Protein AF-A0A7G9R3I3-F1 (afdb_monomer)

Organism: NCBI:txid1690220

pLDDT: mean 72.12, std 19.27, range [31.98, 96.69]

Foldseek 3Di:
DDDDDDDDDDDDPPPPVPLPPDDQDQDFQLFPLCVVVVVLQVVLVVVQVVQQVVCVVVVVPHDDPVSRPPVVVSPDPRDGDGLPDFQDPQDQDADPVRDGDPDSPDPGLLVVLLVLLLCLVVLLCLLDVDCLPDLPPDDPPDDDPDPDDPDDPVDPPPPDPSVVLSVVLFVVLVVLLVVLCVVVVNDDDDPPNDHSNNSSVSCSVCSSSCSNDPCNSVVSNVSVVSSVVSCVSSCQVVQKDQDQAADLPPRHRAWIDGHPDQWIAGPVDGDIDGPVCVVVSSVVSVVVPPPPPDPPD

Nearest PDB structures (foldseek):
  8d7r-assembly1_D  TM=2.087E-01  e=5.843E+00  Homo sapiens
  3qwr-assembly1_B  TM=1.866E-01  e=8.487E+00  Homo sapiens
  6vm1-assembly1_a  TM=1.777E-01  e=8.047E+00  Spinacia oleracea

Solvent-accessible surface area (backbone atoms only — not comparable to full-atom values): 18255 Å² total; per-residue (Å²): 137,85,83,79,78,80,79,82,81,79,78,74,82,78,71,75,86,71,65,72,85,69,76,79,54,88,48,61,28,64,38,77,83,24,47,64,32,54,52,50,51,50,50,46,51,53,50,51,54,49,53,54,53,52,46,59,71,72,67,69,62,80,78,54,83,87,67,51,77,54,74,72,80,64,69,62,97,52,65,83,47,63,36,54,91,48,50,43,63,73,46,80,23,57,49,102,83,71,46,78,41,99,48,59,71,37,80,31,31,54,60,53,46,48,52,43,46,63,47,42,53,61,47,44,45,60,47,39,88,62,78,85,80,57,70,90,80,80,81,89,82,75,89,75,90,73,94,71,82,91,74,80,73,88,76,64,76,65,97,41,77,41,54,54,53,38,52,50,49,38,53,51,44,46,51,53,35,50,56,49,26,63,75,68,73,45,84,78,78,68,83,78,78,75,47,54,59,54,28,40,50,50,46,54,75,42,37,71,62,54,60,63,41,98,56,18,51,60,52,49,38,53,42,52,51,51,41,56,51,41,38,56,73,61,35,58,65,77,37,45,48,73,44,86,56,52,31,93,84,81,62,46,74,38,28,35,29,45,69,94,51,62,49,29,35,37,78,86,46,96,53,70,41,48,54,84,53,43,62,57,54,52,48,57,50,54,63,70,65,53,70,77,73,72,85,83,120

Radius of gyration: 26.79 Å; Cα contacts (8 Å, |Δi|>4): 271; chains: 1; bounding box: 91×62×78 Å

Mean predicted aligned error: 16.01 Å

Structure (mmCIF, N/CA/C/O backbone):
data_AF-A0A7G9R3I3-F1
#
_entry.id   AF-A0A7G9R3I3-F1
#
loop_
_atom_site.group_PDB
_atom_site.id
_atom_site.type_symbol
_atom_site.label_atom_id
_atom_site.label_alt_id
_atom_site.label_comp_id
_atom_site.label_asym_id
_atom_site.label_entity_id
_atom_site.label_seq_id
_atom_site.pdbx_PDB_ins_code
_atom_site.Cartn_x
_atom_site.Cartn_y
_atom_site.Cartn_z
_atom_site.occupancy
_atom_site.B_iso_or_equiv
_atom_site.auth_seq_id
_atom_site.auth_comp_id
_atom_site.auth_asym_id
_atom_site.auth_atom_id
_atom_site.pdbx_PDB_model_num
ATOM 1 N N . MET A 1 1 ? 21.598 10.032 -45.674 1.00 43.12 1 MET A N 1
ATOM 2 C CA . MET A 1 1 ? 21.340 8.747 -44.984 1.00 43.12 1 MET A CA 1
ATOM 3 C C . MET A 1 1 ? 20.269 8.967 -43.922 1.00 43.12 1 MET A C 1
ATOM 5 O O . MET A 1 1 ? 20.564 9.498 -42.862 1.00 43.12 1 MET A O 1
ATOM 9 N N . SER A 1 2 ? 19.011 8.664 -44.251 1.00 38.16 2 SER A N 1
ATOM 10 C CA . SER A 1 2 ? 17.849 8.939 -43.395 1.00 38.16 2 SER A CA 1
ATOM 11 C C . SER A 1 2 ? 17.597 7.744 -42.470 1.00 38.16 2 SER A C 1
ATOM 13 O O . SER A 1 2 ? 17.260 6.659 -42.946 1.00 38.16 2 SER A O 1
ATOM 15 N N . ARG A 1 3 ? 17.827 7.903 -41.159 1.00 42.09 3 ARG A N 1
ATOM 16 C CA . ARG A 1 3 ? 17.579 6.849 -40.161 1.00 42.09 3 ARG A CA 1
ATOM 17 C C . ARG A 1 3 ? 16.068 6.723 -39.943 1.00 42.09 3 ARG A C 1
ATOM 19 O O . ARG A 1 3 ? 15.457 7.577 -39.305 1.00 42.09 3 ARG A O 1
ATOM 26 N N . ARG A 1 4 ? 15.463 5.661 -40.488 1.00 38.22 4 ARG A N 1
ATOM 27 C CA . ARG A 1 4 ? 14.070 5.280 -40.207 1.00 38.22 4 ARG A CA 1
ATOM 28 C C . ARG A 1 4 ? 13.928 4.966 -38.713 1.00 38.22 4 ARG A C 1
ATOM 30 O O . ARG A 1 4 ? 14.589 4.062 -38.213 1.00 38.22 4 ARG A O 1
ATOM 37 N N . ARG A 1 5 ? 13.067 5.708 -38.010 1.00 33.78 5 ARG A N 1
ATOM 38 C CA . ARG A 1 5 ? 12.598 5.342 -36.663 1.00 33.78 5 ARG A CA 1
ATOM 39 C C . ARG A 1 5 ? 11.810 4.024 -36.751 1.00 33.78 5 ARG A C 1
ATOM 41 O O . ARG A 1 5 ? 10.952 3.928 -37.631 1.00 33.78 5 ARG A O 1
ATOM 48 N N . PRO A 1 6 ? 12.057 3.032 -35.877 1.00 36.22 6 PRO A N 1
ATOM 49 C CA . PRO A 1 6 ? 11.235 1.830 -35.827 1.00 36.22 6 PRO A CA 1
ATOM 50 C C . PRO A 1 6 ? 9.818 2.182 -35.357 1.00 36.22 6 PRO A C 1
ATOM 52 O O . PRO A 1 6 ? 9.629 3.003 -34.456 1.00 36.22 6 PRO A O 1
ATOM 55 N N . ALA A 1 7 ? 8.823 1.586 -36.013 1.00 35.75 7 ALA A N 1
ATOM 56 C CA . ALA A 1 7 ? 7.419 1.750 -35.671 1.00 35.75 7 ALA A CA 1
ATOM 57 C C . ALA A 1 7 ? 7.153 1.204 -34.260 1.00 35.75 7 ALA A C 1
ATOM 59 O O . ALA A 1 7 ? 7.608 0.120 -33.900 1.00 35.75 7 ALA A O 1
ATOM 60 N N . ARG A 1 8 ? 6.421 1.979 -33.457 1.00 34.06 8 ARG A N 1
ATOM 61 C CA . ARG A 1 8 ? 6.017 1.627 -32.094 1.00 34.06 8 ARG A CA 1
ATOM 62 C C . ARG A 1 8 ? 5.055 0.436 -32.178 1.00 34.06 8 ARG A C 1
ATOM 64 O O . ARG A 1 8 ? 3.938 0.597 -32.668 1.00 34.06 8 ARG A O 1
ATOM 71 N N . ALA A 1 9 ? 5.504 -0.747 -31.758 1.00 34.31 9 ALA A N 1
ATOM 72 C CA . ALA A 1 9 ? 4.670 -1.943 -31.716 1.00 34.31 9 ALA A CA 1
ATOM 73 C C . ALA A 1 9 ? 3.437 -1.660 -30.849 1.00 34.31 9 ALA A C 1
ATOM 75 O O . ALA A 1 9 ? 3.548 -1.267 -29.687 1.00 34.31 9 ALA A O 1
ATOM 76 N N . THR A 1 10 ? 2.259 -1.781 -31.454 1.00 31.98 10 THR A N 1
ATOM 77 C CA . THR A 1 10 ? 0.985 -1.632 -30.754 1.00 31.98 10 THR A CA 1
ATOM 78 C C . THR A 1 10 ? 0.725 -2.964 -30.065 1.00 31.98 10 THR A C 1
ATOM 80 O O . THR A 1 10 ? 0.397 -3.945 -30.725 1.00 31.98 10 THR A O 1
ATOM 83 N N . THR A 1 11 ? 0.982 -3.029 -28.760 1.00 35.81 11 THR A N 1
ATOM 84 C CA . THR A 1 11 ? 0.755 -4.227 -27.948 1.00 35.81 11 THR A CA 1
ATOM 85 C C . THR A 1 11 ? -0.739 -4.542 -27.960 1.00 35.81 11 THR A C 1
ATOM 87 O O . THR A 1 11 ? -1.546 -3.720 -27.520 1.00 35.81 11 THR A O 1
ATOM 90 N N . ALA A 1 12 ? -1.116 -5.698 -28.507 1.00 34.28 12 ALA A N 1
ATOM 91 C CA . ALA A 1 12 ? -2.492 -6.173 -28.458 1.00 34.28 12 ALA A CA 1
ATOM 92 C C . ALA A 1 12 ? -2.918 -6.378 -26.988 1.00 34.28 12 ALA A C 1
ATOM 94 O O . ALA A 1 12 ? -2.083 -6.773 -26.167 1.00 34.28 12 ALA A O 1
ATOM 95 N N . PRO A 1 13 ? -4.182 -6.096 -26.626 1.00 35.59 13 PRO A N 1
ATOM 96 C CA . PRO A 1 13 ? -4.683 -6.392 -25.292 1.00 35.59 13 PRO A CA 1
ATOM 97 C C . PRO A 1 13 ? -4.579 -7.900 -25.041 1.00 35.59 13 PRO A C 1
ATOM 99 O O . PRO A 1 13 ? -5.052 -8.703 -25.842 1.00 35.59 13 PRO A O 1
ATOM 102 N N . ILE A 1 14 ? -3.927 -8.269 -23.940 1.00 40.09 14 ILE A N 1
ATOM 103 C CA . ILE A 1 14 ? -3.823 -9.656 -23.483 1.00 40.09 14 ILE A CA 1
ATOM 104 C C . ILE A 1 14 ? -5.243 -10.152 -23.189 1.00 40.09 14 ILE A C 1
ATOM 106 O O . ILE A 1 14 ? -5.939 -9.569 -22.355 1.00 40.09 14 ILE A O 1
ATOM 110 N N . ASP A 1 15 ? -5.669 -11.212 -23.877 1.00 39.91 15 ASP A N 1
ATOM 111 C CA . ASP A 1 15 ? -6.939 -11.886 -23.617 1.00 39.91 15 ASP A CA 1
ATOM 112 C C . ASP A 1 15 ? -6.850 -12.639 -22.281 1.00 39.91 15 ASP A C 1
ATOM 114 O O . ASP A 1 15 ? -6.235 -13.699 -22.163 1.00 39.91 15 ASP A O 1
ATOM 118 N N . VAL A 1 16 ? -7.446 -12.046 -21.246 1.00 41.81 16 VAL A N 1
ATOM 119 C CA . VAL A 1 16 ? -7.452 -12.559 -19.865 1.00 41.81 16 VAL A CA 1
ATOM 120 C C . VAL A 1 16 ? -8.233 -13.880 -19.753 1.00 41.81 16 VAL A C 1
ATOM 122 O O . VAL A 1 16 ? -8.098 -14.597 -18.763 1.00 41.81 16 VAL A O 1
ATOM 125 N N . SER A 1 17 ? -9.004 -14.249 -20.780 1.00 37.00 17 SER A N 1
ATOM 126 C CA . SER A 1 17 ? -9.856 -15.443 -20.799 1.00 37.00 17 SER A CA 1
ATOM 127 C C . SER A 1 17 ? -9.078 -16.764 -20.898 1.00 37.00 17 SER A C 1
ATOM 129 O O . SER A 1 17 ? -9.665 -17.824 -20.700 1.00 37.00 17 SER A O 1
ATOM 131 N N . GLN A 1 18 ? -7.770 -16.726 -21.190 1.00 37.44 18 GLN A N 1
ATOM 132 C CA . GLN A 1 18 ? -6.929 -17.924 -21.350 1.00 37.44 18 GLN A CA 1
ATOM 133 C C . GLN A 1 18 ? -6.081 -18.287 -20.120 1.00 37.44 18 GLN A C 1
ATOM 135 O O . GLN A 1 18 ? -5.316 -19.252 -20.160 1.00 37.44 18 GLN A O 1
ATOM 140 N N . VAL A 1 19 ? -6.216 -17.568 -19.001 1.00 43.41 19 VAL A N 1
ATOM 141 C CA . VAL A 1 19 ? -5.602 -18.003 -17.740 1.00 43.41 19 VAL A CA 1
ATOM 142 C C . VAL A 1 19 ? -6.422 -19.176 -17.207 1.00 43.41 19 VAL A C 1
ATOM 144 O O . VAL A 1 19 ? -7.521 -18.987 -16.689 1.00 43.41 19 VAL A O 1
ATOM 147 N N . ALA A 1 20 ? -5.903 -20.396 -17.372 1.00 35.44 20 ALA A N 1
ATOM 148 C CA . ALA A 1 20 ? -6.510 -2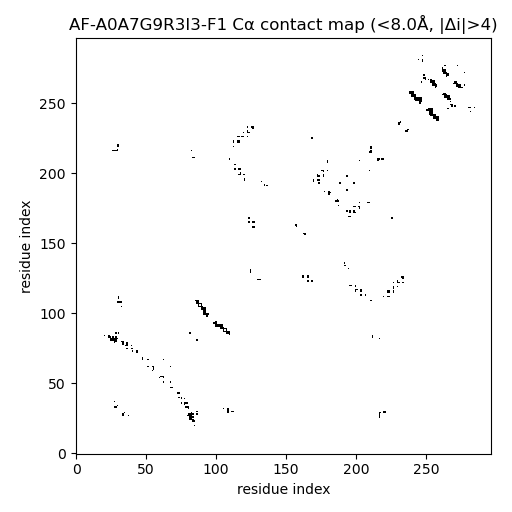1.608 -16.829 1.00 35.44 20 ALA A CA 1
ATOM 149 C C . ALA A 1 20 ? -6.896 -21.396 -15.350 1.00 35.44 20 ALA A C 1
ATOM 151 O O . ALA A 1 20 ? -6.108 -20.791 -14.612 1.00 35.44 20 ALA A O 1
ATOM 152 N N . PRO A 1 21 ? -8.070 -21.874 -14.893 1.00 38.38 21 PRO A N 1
ATOM 153 C CA . PRO A 1 21 ? -8.456 -21.771 -13.495 1.00 38.38 21 PRO A CA 1
ATOM 154 C C . PRO A 1 21 ? -7.467 -22.592 -12.667 1.00 38.38 21 PRO A C 1
ATOM 156 O O . PRO A 1 21 ? -7.575 -23.811 -12.556 1.00 38.38 21 PRO A O 1
ATOM 159 N N . ALA A 1 22 ? -6.456 -21.917 -12.120 1.00 39.88 22 ALA A N 1
ATOM 160 C CA . ALA A 1 22 ? -5.599 -22.489 -11.103 1.00 39.88 22 ALA A CA 1
ATOM 161 C C . ALA A 1 22 ? -6.518 -22.950 -9.969 1.00 39.88 22 ALA A C 1
ATOM 163 O O . ALA A 1 22 ? -7.342 -22.165 -9.494 1.00 39.88 22 ALA A O 1
ATOM 164 N N . THR A 1 23 ? -6.405 -24.224 -9.593 1.00 43.81 23 THR A N 1
ATOM 165 C CA . THR A 1 23 ? -7.100 -24.840 -8.457 1.00 43.81 23 THR A CA 1
ATOM 166 C C . THR A 1 23 ? -7.178 -23.838 -7.311 1.00 43.81 23 THR A C 1
ATOM 168 O O . THR A 1 23 ? -6.136 -23.329 -6.891 1.00 43.81 23 THR A O 1
ATOM 171 N N . ALA A 1 24 ? -8.400 -23.492 -6.897 1.00 47.50 24 ALA A N 1
ATOM 172 C CA . ALA A 1 24 ? -8.680 -22.472 -5.896 1.00 47.50 24 ALA A CA 1
ATOM 173 C C . ALA A 1 24 ? -7.783 -22.688 -4.670 1.00 47.50 24 ALA A C 1
ATOM 175 O O . ALA A 1 24 ? -7.960 -23.642 -3.924 1.00 47.50 24 ALA A O 1
ATOM 176 N N . GLY A 1 25 ? -6.756 -21.852 -4.525 1.00 53.50 25 GLY A N 1
ATOM 177 C CA . GLY A 1 25 ? -5.913 -21.862 -3.339 1.00 53.50 25 GLY A CA 1
ATOM 178 C C . GLY A 1 25 ? -6.649 -21.136 -2.223 1.00 53.50 25 GLY A C 1
ATOM 179 O O . GLY A 1 25 ? -7.042 -19.985 -2.420 1.00 53.50 25 GLY A O 1
ATOM 180 N N . ASP A 1 26 ? -6.787 -21.789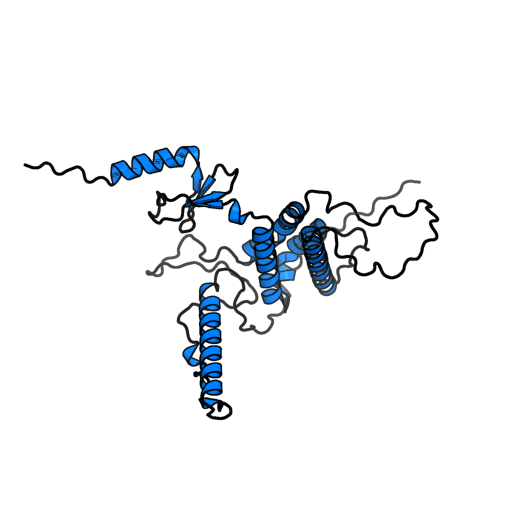 -1.071 1.00 66.19 26 ASP A N 1
ATOM 181 C CA . ASP A 1 26 ? -7.436 -21.307 0.161 1.00 66.19 26 ASP A CA 1
ATOM 182 C C . ASP A 1 26 ? -6.726 -20.110 0.828 1.00 66.19 26 ASP A C 1
ATOM 184 O O . ASP A 1 26 ? -6.935 -19.818 2.004 1.00 66.19 26 ASP A O 1
ATOM 188 N N . GLU A 1 27 ? -5.862 -19.384 0.117 1.00 71.25 27 GLU A N 1
ATOM 189 C CA . GLU A 1 27 ? -5.199 -18.224 0.704 1.00 71.25 27 GLU A CA 1
ATOM 190 C C . GLU A 1 27 ? -6.166 -17.036 0.801 1.00 71.25 27 GLU A C 1
ATOM 192 O O . GLU A 1 27 ? -6.801 -16.675 -0.197 1.00 71.25 27 GLU A O 1
ATOM 197 N N . PRO A 1 28 ? -6.259 -16.358 1.961 1.00 73.75 28 PRO A N 1
ATOM 198 C CA . PRO A 1 28 ? -7.089 -15.172 2.100 1.00 73.75 28 PRO A CA 1
ATOM 199 C C . PRO A 1 28 ? -6.552 -14.036 1.223 1.00 73.75 28 PRO A C 1
ATOM 201 O O . PRO A 1 28 ? -5.358 -13.724 1.232 1.00 73.75 28 PRO A O 1
ATOM 204 N N . CYS A 1 29 ? -7.452 -13.331 0.528 1.00 73.19 29 CYS A N 1
ATOM 205 C CA . CYS A 1 29 ? -7.152 -12.053 -0.125 1.00 73.19 29 CYS A CA 1
ATOM 206 C C . CYS A 1 29 ? -6.340 -11.123 0.809 1.00 73.19 29 CYS A C 1
ATOM 208 O O . CYS A 1 29 ? -6.747 -10.917 1.955 1.00 73.19 29 CYS A O 1
ATOM 210 N N . PRO A 1 30 ? -5.223 -10.519 0.356 1.00 70.75 30 PRO A N 1
ATOM 211 C CA . PRO A 1 30 ? -4.352 -9.690 1.198 1.00 70.75 30 PRO A CA 1
ATOM 212 C C . PRO A 1 30 ? -4.906 -8.282 1.468 1.00 70.75 30 PRO A C 1
ATOM 214 O O . PRO A 1 30 ? -4.380 -7.540 2.300 1.00 70.75 30 PRO A O 1
ATOM 217 N N . GLY A 1 31 ? -5.988 -7.899 0.791 1.00 70.00 31 GLY A N 1
ATOM 218 C CA . GLY A 1 31 ? -6.606 -6.589 0.937 1.00 70.00 31 GLY A CA 1
ATOM 219 C C . GLY A 1 31 ? -7.315 -6.357 2.276 1.00 70.00 31 GLY A C 1
ATOM 220 O O . GLY A 1 31 ? -7.297 -7.218 3.164 1.00 70.00 31 GLY A O 1
ATOM 221 N N . PRO A 1 32 ? -7.943 -5.179 2.445 1.00 66.12 32 PRO A N 1
ATOM 222 C CA . PRO A 1 32 ? -8.668 -4.828 3.665 1.00 66.12 32 PRO A CA 1
ATOM 223 C C . PRO A 1 32 ? -9.882 -5.726 3.937 1.00 66.12 32 PRO A C 1
ATOM 225 O O . PRO A 1 32 ? -10.295 -5.818 5.089 1.00 66.12 32 PRO A O 1
ATOM 228 N N . CYS A 1 33 ? -10.422 -6.413 2.924 1.00 68.31 33 CYS A N 1
ATOM 229 C CA . CYS A 1 33 ? -11.574 -7.304 3.081 1.00 68.31 33 CYS A CA 1
ATOM 230 C C . CYS A 1 33 ? -11.326 -8.450 4.075 1.00 68.31 33 CYS A C 1
ATOM 232 O O . CYS A 1 33 ? -12.213 -8.757 4.855 1.00 68.31 33 CYS A O 1
ATOM 234 N N . ASN A 1 34 ? -10.112 -9.003 4.136 1.00 72.75 34 ASN A N 1
ATOM 235 C CA . ASN A 1 34 ? -9.739 -10.021 5.126 1.00 72.75 34 ASN A CA 1
ATOM 236 C C . ASN A 1 34 ? -8.944 -9.452 6.304 1.00 72.75 34 ASN A C 1
ATOM 238 O O . ASN A 1 34 ? -8.255 -10.193 6.996 1.00 72.75 34 ASN A O 1
ATOM 242 N N . HIS A 1 35 ? -8.960 -8.139 6.546 1.00 74.00 35 HIS A N 1
ATOM 243 C CA . HIS A 1 35 ? -8.207 -7.586 7.674 1.00 74.00 35 HIS A CA 1
ATOM 244 C C . HIS A 1 35 ? -8.702 -8.143 9.019 1.00 74.00 35 HIS A C 1
ATOM 246 O O . HIS A 1 35 ? -7.893 -8.460 9.886 1.00 74.00 35 HIS A O 1
ATOM 252 N N . THR A 1 36 ? -10.018 -8.272 9.194 1.00 69.88 36 THR A N 1
ATOM 253 C CA . THR A 1 36 ? -10.627 -8.881 10.387 1.00 69.88 36 THR A CA 1
ATOM 254 C C . THR A 1 36 ? -10.302 -10.365 10.487 1.00 69.88 36 THR A C 1
ATOM 256 O O . THR A 1 36 ? -9.846 -10.786 11.544 1.00 69.88 36 THR A O 1
ATOM 259 N N . PHE A 1 37 ? -10.435 -11.100 9.379 1.00 75.88 37 PHE A N 1
ATOM 260 C CA . PHE A 1 37 ? -10.058 -12.511 9.269 1.00 75.88 37 PHE A CA 1
ATOM 261 C C . PHE A 1 37 ? -8.602 -12.747 9.675 1.00 75.88 37 PHE A C 1
ATOM 263 O O . PHE A 1 37 ? -8.333 -13.440 10.645 1.00 75.88 37 PHE A O 1
ATOM 270 N N . ARG A 1 38 ? -7.651 -12.048 9.047 1.00 78.69 38 ARG A N 1
ATOM 271 C CA . ARG A 1 38 ? -6.222 -12.185 9.371 1.00 78.69 38 ARG A CA 1
ATOM 272 C C . ARG A 1 38 ? -5.894 -11.799 10.811 1.00 78.69 38 ARG A C 1
ATOM 274 O O . ARG A 1 38 ? -4.996 -12.377 11.408 1.00 78.69 38 ARG A O 1
ATOM 281 N N . ARG A 1 39 ? -6.581 -10.802 11.384 1.00 75.94 39 ARG A N 1
ATOM 282 C CA . ARG A 1 39 ? -6.397 -10.454 12.803 1.00 75.94 39 ARG A CA 1
ATOM 283 C C . ARG A 1 39 ? -6.874 -11.568 13.724 1.00 75.94 39 ARG A C 1
ATOM 285 O O . ARG A 1 39 ? -6.248 -11.776 14.756 1.00 75.94 39 ARG A O 1
ATOM 292 N N . ALA A 1 40 ? -7.971 -12.224 13.371 1.00 71.81 40 ALA A N 1
ATOM 293 C CA . ALA A 1 40 ? -8.517 -13.321 14.145 1.00 71.81 40 ALA A CA 1
ATOM 294 C C . ALA A 1 40 ? -7.641 -14.582 14.009 1.00 71.81 40 ALA A C 1
ATOM 296 O O . ALA A 1 40 ? -7.289 -15.158 15.034 1.00 71.81 40 ALA A O 1
ATOM 297 N N . GLU A 1 41 ? -7.165 -14.921 12.804 1.00 77.94 41 GLU A N 1
ATOM 298 C CA . GLU A 1 41 ? -6.164 -15.983 12.605 1.00 77.94 41 GLU A CA 1
ATOM 299 C C . GLU A 1 41 ? -4.872 -15.713 13.383 1.00 77.94 41 GLU A C 1
ATOM 301 O O . GLU A 1 41 ? -4.398 -16.581 14.108 1.00 77.94 41 GLU A O 1
ATOM 306 N N . ASN A 1 42 ? -4.307 -14.502 13.290 1.00 76.94 42 ASN A N 1
ATOM 307 C CA . ASN A 1 42 ? -3.090 -14.158 14.029 1.00 76.94 42 ASN A CA 1
ATOM 308 C C . ASN A 1 42 ? -3.293 -14.281 15.544 1.00 76.94 42 ASN A C 1
ATOM 310 O O . ASN A 1 42 ? -2.425 -14.809 16.230 1.00 76.94 42 ASN A O 1
ATOM 314 N N . ALA A 1 43 ? -4.438 -13.830 16.064 1.00 73.00 43 ALA A N 1
ATOM 315 C CA . ALA A 1 43 ? -4.757 -13.968 17.482 1.00 73.00 43 ALA A CA 1
ATOM 316 C C . ALA A 1 43 ? -4.869 -15.444 17.901 1.00 73.00 43 ALA A C 1
ATOM 318 O O . ALA A 1 43 ? -4.385 -15.812 18.970 1.00 73.00 43 ALA A O 1
ATOM 319 N N . ALA A 1 44 ? -5.452 -16.294 17.052 1.00 72.69 44 ALA A N 1
ATOM 320 C CA . ALA A 1 44 ? -5.531 -17.731 17.293 1.00 72.69 44 ALA A CA 1
ATOM 321 C C . ALA A 1 44 ? -4.149 -18.406 17.249 1.00 72.69 44 ALA A C 1
ATOM 323 O O . ALA A 1 44 ? -3.834 -19.226 18.113 1.00 72.69 44 ALA A O 1
ATOM 324 N N . LEU A 1 45 ? -3.286 -18.023 16.301 1.00 75.38 45 LEU A N 1
ATOM 325 C CA . LEU A 1 45 ? -1.900 -18.495 16.227 1.00 75.38 45 LEU A CA 1
ATOM 326 C C . LEU A 1 45 ? -1.090 -18.065 17.459 1.00 75.38 45 LEU A C 1
ATOM 328 O O . LEU A 1 45 ? -0.350 -18.872 18.019 1.00 75.38 45 LEU A O 1
ATOM 332 N N . GLU A 1 46 ? -1.253 -16.821 17.917 1.00 76.88 46 GLU A N 1
ATOM 333 C CA . GLU A 1 46 ? -0.619 -16.308 19.137 1.00 76.88 46 GLU A CA 1
ATOM 334 C C . GLU A 1 46 ? -1.107 -17.036 20.400 1.00 76.88 46 GLU A C 1
ATOM 336 O O . GLU A 1 46 ? -0.309 -17.310 21.296 1.00 76.88 46 GLU A O 1
ATOM 341 N N . GLU A 1 47 ? -2.399 -17.358 20.499 1.00 74.50 47 GLU A N 1
ATOM 342 C CA . GLU A 1 47 ? -2.948 -18.152 21.607 1.00 74.50 47 GLU A CA 1
ATOM 343 C C . GLU A 1 47 ? -2.416 -19.590 21.582 1.00 74.50 47 GLU A C 1
ATOM 345 O O . GLU A 1 47 ? -1.950 -20.095 22.601 1.00 74.50 47 GLU A O 1
ATOM 350 N N . THR A 1 48 ? -2.377 -20.214 20.404 1.00 74.81 48 THR A N 1
ATOM 351 C CA . THR A 1 48 ? -1.817 -21.562 20.218 1.00 74.81 48 THR A CA 1
ATOM 352 C C . THR A 1 48 ? -0.341 -21.602 20.625 1.00 74.81 48 THR A C 1
ATOM 354 O O . THR A 1 48 ? 0.084 -22.481 21.376 1.00 74.81 48 THR A O 1
ATOM 357 N N . ALA A 1 49 ? 0.444 -20.603 20.209 1.00 77.12 49 ALA A N 1
ATOM 358 C CA . ALA A 1 49 ? 1.845 -20.473 20.601 1.00 77.12 49 ALA A CA 1
ATOM 359 C C . ALA A 1 49 ? 2.016 -20.276 22.120 1.00 77.12 49 ALA A C 1
ATOM 361 O O . ALA A 1 49 ? 2.943 -20.836 22.718 1.00 77.12 49 ALA A O 1
ATOM 362 N N . ARG A 1 50 ? 1.117 -19.516 22.766 1.00 77.19 50 ARG A N 1
ATOM 363 C CA . ARG A 1 50 ? 1.094 -19.350 24.229 1.00 77.19 50 ARG A CA 1
ATOM 364 C C . ARG A 1 50 ? 0.766 -20.658 24.948 1.00 77.19 50 ARG A C 1
ATOM 366 O O . ARG A 1 50 ? 1.481 -20.998 25.888 1.00 77.19 50 ARG A O 1
ATOM 373 N N . ALA A 1 51 ? -0.230 -21.412 24.486 1.00 76.00 51 ALA A N 1
ATOM 374 C CA . ALA A 1 51 ? -0.590 -22.715 25.047 1.00 76.00 51 ALA A CA 1
ATOM 375 C C . ALA A 1 51 ? 0.572 -23.720 24.951 1.00 76.00 51 ALA A C 1
ATOM 377 O O . ALA A 1 51 ? 0.926 -24.357 25.942 1.00 76.00 51 ALA A O 1
ATOM 378 N N . HIS A 1 52 ? 1.243 -23.786 23.795 1.00 74.69 52 HIS A N 1
ATOM 379 C CA . HIS A 1 52 ? 2.430 -24.628 23.608 1.00 74.69 52 HIS A CA 1
ATOM 380 C C . HIS A 1 52 ? 3.571 -24.237 24.559 1.00 74.69 52 HIS A C 1
ATOM 382 O O . HIS A 1 52 ? 4.222 -25.101 25.147 1.00 74.69 52 HIS A O 1
ATOM 388 N N . SER A 1 53 ? 3.801 -22.933 24.737 1.00 79.25 53 SER A N 1
ATOM 389 C CA . SER A 1 53 ? 4.837 -22.426 25.645 1.00 79.25 53 SER A CA 1
ATOM 390 C C . SER A 1 53 ? 4.521 -22.737 27.113 1.00 79.25 53 SER A C 1
ATOM 392 O O . SER A 1 53 ? 5.424 -23.077 27.874 1.00 79.25 53 SER A O 1
ATOM 394 N N . ALA A 1 54 ? 3.247 -22.657 27.510 1.00 79.06 54 ALA A N 1
ATOM 395 C CA . ALA A 1 54 ? 2.803 -23.004 28.857 1.00 79.06 54 ALA A CA 1
ATOM 396 C C . ALA A 1 54 ? 2.982 -24.503 29.143 1.00 79.06 54 ALA A C 1
ATOM 398 O O . ALA A 1 54 ? 3.555 -24.859 30.170 1.00 79.06 54 ALA A O 1
ATOM 399 N N . HIS A 1 55 ? 2.588 -25.376 28.211 1.00 76.56 55 HIS A N 1
ATOM 400 C CA . HIS A 1 55 ? 2.815 -26.819 28.340 1.00 76.56 55 HIS A CA 1
ATOM 401 C C . HIS A 1 55 ? 4.300 -27.166 28.472 1.00 76.56 55 HIS A C 1
ATOM 403 O O . HIS A 1 55 ? 4.678 -27.938 29.353 1.00 76.56 55 HIS A O 1
ATOM 409 N N . ALA A 1 56 ? 5.157 -26.544 27.658 1.00 80.19 56 ALA A N 1
ATOM 410 C CA . ALA A 1 56 ? 6.600 -26.745 27.748 1.00 80.19 56 ALA A CA 1
ATOM 411 C C . ALA A 1 56 ? 7.173 -26.337 29.122 1.00 80.19 56 ALA A C 1
ATOM 413 O O . ALA A 1 56 ? 8.104 -26.975 29.611 1.00 80.19 56 ALA A O 1
ATOM 414 N N . ALA A 1 57 ? 6.613 -25.306 29.765 1.00 83.12 57 ALA A N 1
ATOM 415 C CA . ALA A 1 57 ? 7.060 -24.833 31.076 1.00 83.12 57 ALA A CA 1
ATOM 416 C C . ALA A 1 57 ? 6.667 -25.763 32.240 1.00 83.12 57 ALA A C 1
ATOM 418 O O . ALA A 1 57 ? 7.356 -25.774 33.260 1.00 83.12 57 ALA A O 1
ATOM 419 N N . HIS A 1 58 ? 5.596 -26.551 32.101 1.00 82.38 58 HIS A N 1
ATOM 420 C CA . HIS A 1 58 ? 5.124 -27.466 33.148 1.00 82.38 58 HIS A CA 1
ATOM 421 C C . HIS A 1 58 ? 5.873 -28.808 33.197 1.00 82.38 58 HIS A C 1
ATOM 423 O O . HIS A 1 58 ? 5.712 -29.557 34.156 1.00 82.38 58 HIS A O 1
ATOM 429 N N . GLY A 1 59 ? 6.751 -29.093 32.228 1.00 77.88 59 GLY A N 1
ATOM 430 C CA . GLY A 1 59 ? 7.546 -30.327 32.209 1.00 77.88 59 GLY A CA 1
ATOM 431 C C . GLY A 1 59 ? 6.760 -31.576 31.796 1.00 77.88 59 GLY A C 1
ATOM 432 O O . GLY A 1 59 ? 7.296 -32.681 31.873 1.00 77.88 59 GLY A O 1
ATOM 433 N N . ASP A 1 60 ? 5.531 -31.402 31.306 1.00 69.25 60 ASP A N 1
ATOM 434 C CA . ASP A 1 60 ? 4.621 -32.465 30.865 1.00 69.25 60 ASP A CA 1
ATOM 435 C C . ASP A 1 60 ? 5.009 -33.025 29.481 1.00 69.25 60 ASP A C 1
ATOM 437 O O . ASP A 1 60 ? 4.181 -33.145 28.587 1.00 69.25 60 ASP A O 1
ATOM 441 N N . GLY A 1 61 ? 6.289 -33.352 29.267 1.00 70.75 61 GLY A N 1
ATOM 442 C CA . GLY A 1 61 ? 6.772 -33.960 28.022 1.00 70.75 61 GLY A CA 1
ATOM 443 C C . GLY A 1 61 ? 6.444 -33.171 26.734 1.00 70.75 61 GLY A C 1
ATOM 444 O O . GLY A 1 61 ? 5.999 -32.023 26.768 1.00 70.75 61 GLY A O 1
ATOM 445 N N . PRO A 1 62 ? 6.722 -33.739 25.549 1.00 64.88 62 PRO A N 1
ATOM 446 C CA . PRO A 1 62 ? 6.276 -33.155 24.289 1.00 64.88 62 PRO A CA 1
ATOM 447 C C . PRO A 1 62 ? 4.747 -33.254 24.179 1.00 64.88 62 PRO A C 1
ATOM 449 O O . PRO A 1 62 ? 4.186 -34.338 24.337 1.00 64.88 62 PRO A O 1
ATOM 452 N N . CYS A 1 63 ? 4.084 -32.133 23.871 1.00 63.28 63 CYS A N 1
ATOM 453 C CA . CYS A 1 63 ? 2.652 -32.106 23.560 1.00 63.28 63 CYS A CA 1
ATOM 454 C C . CYS A 1 63 ? 2.314 -33.173 22.511 1.00 63.28 63 CYS A C 1
ATOM 456 O O . CYS A 1 63 ? 2.879 -33.180 21.414 1.00 63.28 63 CYS A O 1
ATOM 458 N N . THR A 1 64 ? 1.377 -34.062 22.837 1.00 68.75 64 THR A N 1
ATOM 459 C CA . THR A 1 64 ? 0.765 -34.943 21.837 1.00 68.75 64 THR A CA 1
ATOM 460 C C . THR A 1 64 ? -0.089 -34.111 20.867 1.00 68.75 64 THR A C 1
ATOM 462 O O . THR A 1 64 ? -0.502 -33.008 21.233 1.00 68.75 64 THR A O 1
ATOM 465 N N . PRO A 1 65 ? -0.383 -34.598 19.647 1.00 61.59 65 PRO A N 1
ATOM 466 C CA . PRO A 1 65 ? -1.255 -33.900 18.694 1.00 61.59 65 PRO A CA 1
ATOM 467 C C . PRO A 1 65 ? -2.612 -33.485 19.287 1.00 61.59 65 PRO A C 1
ATOM 469 O O . PRO A 1 65 ? -3.158 -32.464 18.886 1.00 61.59 65 PRO A O 1
ATOM 472 N N . ASP A 1 66 ? -3.094 -34.220 20.292 1.00 62.62 66 ASP A N 1
ATOM 473 C CA . ASP A 1 66 ? -4.355 -33.971 20.999 1.00 62.62 66 ASP A CA 1
ATOM 474 C C . ASP A 1 66 ? -4.294 -32.788 21.993 1.00 62.62 66 ASP A C 1
ATOM 476 O O . ASP A 1 66 ? -5.319 -32.367 22.521 1.00 62.62 66 ASP A O 1
ATOM 480 N N . CYS A 1 67 ? -3.101 -32.245 22.273 1.00 60.06 67 CYS A N 1
ATOM 481 C CA . CYS A 1 67 ? -2.899 -31.069 23.134 1.00 60.06 67 CYS A CA 1
ATOM 482 C C . CYS A 1 67 ? -2.921 -29.752 22.351 1.00 60.06 67 CYS A C 1
ATOM 484 O O . CYS A 1 67 ? -2.947 -28.674 22.947 1.00 60.06 67 CYS A O 1
ATOM 486 N N . VAL A 1 68 ? -2.851 -29.825 21.019 1.00 55.75 68 VAL A N 1
ATOM 487 C CA . VAL A 1 68 ? -3.010 -28.646 20.174 1.00 55.75 68 VAL A CA 1
ATOM 488 C C . VAL A 1 68 ? -4.487 -28.264 20.262 1.00 55.75 68 VAL A C 1
ATOM 490 O O . VAL A 1 68 ? -5.324 -29.142 20.042 1.00 55.75 68 VAL A O 1
ATOM 493 N N . PRO A 1 69 ? -4.843 -27.011 20.610 1.00 54.12 69 PRO A N 1
ATOM 494 C CA . PRO A 1 69 ? -6.232 -26.581 20.546 1.00 54.12 69 PRO A CA 1
ATOM 495 C C . PRO A 1 69 ? -6.783 -26.974 19.178 1.00 54.12 69 PRO A C 1
ATOM 497 O O . PRO A 1 69 ? -6.167 -26.669 18.153 1.00 54.12 69 PRO A O 1
ATOM 500 N N . ASP A 1 70 ? -7.886 -27.728 19.199 1.00 51.59 70 ASP A N 1
ATOM 501 C CA . ASP A 1 70 ? -8.525 -28.271 18.007 1.00 51.59 70 ASP A CA 1
ATOM 502 C C . ASP A 1 70 ? -8.585 -27.172 16.945 1.00 51.59 70 ASP A C 1
ATOM 504 O O . ASP A 1 70 ? -8.924 -26.028 17.254 1.00 51.59 70 ASP A O 1
ATOM 508 N N . ARG A 1 71 ? -8.222 -27.472 15.697 1.00 47.22 71 ARG A N 1
ATOM 509 C CA . ARG A 1 71 ? -8.205 -26.464 14.623 1.00 47.22 71 ARG A CA 1
ATOM 510 C C . ARG A 1 71 ? -9.590 -25.806 14.472 1.00 47.22 71 ARG A C 1
ATOM 512 O O . ARG A 1 71 ? -9.670 -24.657 14.043 1.00 47.22 71 ARG A O 1
ATOM 519 N N . ALA A 1 72 ? -10.637 -26.495 14.940 1.00 44.53 72 ALA A N 1
ATOM 520 C CA . ALA A 1 72 ? -11.998 -26.006 15.154 1.00 44.53 72 ALA A CA 1
ATOM 521 C C . ALA A 1 72 ? -12.115 -24.763 16.073 1.00 44.53 72 ALA A C 1
ATOM 523 O O . ALA A 1 72 ? -12.991 -23.934 15.863 1.00 44.53 72 ALA A O 1
ATOM 524 N N . LEU A 1 73 ? -11.211 -24.538 17.037 1.00 45.16 73 LEU A N 1
ATOM 525 C CA . LEU A 1 73 ? -11.141 -23.299 17.838 1.00 45.16 73 LEU A CA 1
ATOM 526 C C . LEU A 1 73 ? -10.641 -22.084 17.035 1.00 45.16 73 LEU A C 1
ATOM 528 O O . LEU A 1 73 ? -10.711 -20.954 17.518 1.00 45.16 73 LEU A O 1
ATOM 532 N N . THR A 1 74 ? -10.159 -22.301 15.807 1.00 52.00 74 THR A N 1
ATOM 533 C CA . THR A 1 74 ? -9.792 -21.237 14.856 1.00 52.00 74 THR A CA 1
ATOM 534 C C . THR A 1 74 ? -10.954 -20.890 13.915 1.00 52.00 74 THR A C 1
ATOM 536 O O . THR A 1 74 ? -10.795 -20.073 13.011 1.00 52.00 74 THR A O 1
ATOM 539 N N . GLU A 1 75 ? -12.144 -21.470 14.116 1.00 53.50 75 GLU A N 1
ATOM 540 C CA . GLU A 1 75 ? -13.371 -21.032 13.447 1.00 53.50 75 GLU A CA 1
ATOM 541 C C . GLU A 1 75 ? -13.867 -19.744 14.106 1.00 53.50 75 GLU A C 1
ATOM 543 O O . GLU A 1 75 ? -14.779 -19.712 14.926 1.00 53.50 75 GLU A O 1
ATOM 548 N N . HIS A 1 76 ? -13.215 -18.635 13.778 1.00 61.56 76 HIS A N 1
ATOM 549 C CA . HIS A 1 76 ? -13.788 -17.330 14.052 1.00 61.56 76 HIS A CA 1
ATOM 550 C C . HIS A 1 76 ? -14.909 -17.054 13.034 1.00 61.56 76 HIS A C 1
ATOM 552 O O . HIS A 1 76 ? -14.716 -17.242 11.832 1.00 61.56 76 HIS A O 1
ATOM 558 N N . ASP A 1 77 ? -16.039 -16.495 13.473 1.00 64.25 77 ASP A N 1
ATOM 559 C CA . ASP A 1 77 ? -17.167 -16.084 12.606 1.00 64.25 77 ASP A CA 1
ATOM 560 C C . ASP A 1 77 ? -16.831 -14.908 11.660 1.00 64.25 77 ASP A C 1
ATOM 562 O O . ASP A 1 77 ? -17.706 -14.189 11.168 1.00 64.25 77 ASP A O 1
ATOM 566 N N . THR A 1 78 ? -15.545 -14.633 11.424 1.00 65.75 78 THR A N 1
ATOM 567 C CA . THR A 1 78 ? -15.144 -13.573 10.507 1.00 65.75 78 THR A CA 1
ATOM 568 C C . THR A 1 78 ? -15.220 -14.067 9.062 1.00 65.75 78 THR A C 1
ATOM 570 O O . THR A 1 78 ? -14.720 -15.149 8.750 1.00 65.75 78 THR A O 1
ATOM 573 N N . PRO A 1 79 ? -15.830 -13.283 8.159 1.00 65.75 79 PRO A N 1
ATOM 574 C CA . PRO A 1 79 ? -16.000 -13.692 6.774 1.00 65.75 79 PRO A CA 1
ATOM 575 C C . PRO A 1 79 ? -14.640 -13.891 6.097 1.00 65.75 79 PRO A C 1
ATOM 577 O O . PRO A 1 79 ? -13.786 -13.002 6.120 1.00 65.75 79 PRO A O 1
ATOM 580 N N . PHE A 1 80 ? -14.464 -15.060 5.481 1.00 69.94 80 PHE A N 1
ATOM 581 C CA . PHE A 1 80 ? -13.311 -15.392 4.653 1.00 69.94 80 PHE A CA 1
ATOM 582 C C . PHE A 1 80 ? -13.575 -15.010 3.197 1.00 69.94 80 PHE A C 1
ATOM 584 O O . PHE A 1 80 ? -14.559 -15.439 2.593 1.00 69.94 80 PHE A O 1
ATOM 591 N N . HIS A 1 81 ? -12.670 -14.230 2.608 1.00 67.50 81 HIS A N 1
ATOM 592 C CA . HIS A 1 81 ? -12.705 -13.907 1.186 1.00 67.50 81 HIS A CA 1
ATOM 593 C C . HIS A 1 81 ? -11.562 -14.619 0.442 1.00 67.50 81 HIS A C 1
ATOM 595 O O . HIS A 1 81 ? -10.392 -14.285 0.684 1.00 67.50 81 HIS A O 1
ATOM 601 N N . PRO A 1 82 ? -11.858 -15.546 -0.489 1.00 64.31 82 PRO A N 1
ATOM 602 C CA . PRO A 1 82 ? -10.828 -16.296 -1.197 1.00 64.31 82 PRO A CA 1
ATOM 603 C C . PRO A 1 82 ? -9.939 -15.371 -2.035 1.00 64.31 82 PRO A C 1
ATOM 605 O O . PRO A 1 82 ? -10.390 -14.413 -2.667 1.00 64.31 82 PRO A O 1
ATOM 608 N N . GLY A 1 83 ? -8.641 -15.652 -2.016 1.00 58.25 83 GLY A N 1
ATOM 609 C CA . GLY A 1 83 ? -7.594 -14.846 -2.627 1.00 58.25 83 GLY A CA 1
ATOM 610 C C . GLY A 1 83 ? -7.267 -15.211 -4.068 1.00 58.25 83 GLY A C 1
ATOM 611 O O . GLY A 1 83 ? -6.209 -14.814 -4.529 1.00 58.25 83 GLY A O 1
ATOM 612 N N . ARG A 1 84 ? -8.097 -15.948 -4.816 1.00 59.62 84 ARG A N 1
ATOM 613 C CA . ARG A 1 84 ? -7.899 -16.183 -6.262 1.00 59.62 84 ARG A CA 1
ATOM 614 C C . ARG A 1 84 ? -9.208 -16.470 -7.011 1.00 59.62 84 ARG A C 1
ATOM 616 O O . ARG A 1 84 ? -10.091 -17.075 -6.417 1.00 59.62 84 ARG A O 1
ATOM 623 N N . PRO A 1 85 ? -9.321 -16.119 -8.311 1.00 55.50 85 PRO A N 1
ATOM 624 C CA . PRO A 1 85 ? -8.438 -15.267 -9.100 1.00 55.50 85 PRO A CA 1
ATOM 625 C C . PRO A 1 85 ? -9.006 -13.844 -9.250 1.00 55.50 85 PRO A C 1
ATOM 627 O O . PRO A 1 85 ? -8.883 -13.269 -10.315 1.00 55.50 85 PRO A O 1
ATOM 630 N N . VAL A 1 86 ? -9.662 -13.241 -8.248 1.00 55.81 86 VAL A N 1
ATOM 631 C CA . VAL A 1 86 ? -10.101 -11.833 -8.367 1.00 55.81 86 VAL A CA 1
ATOM 632 C C . VAL A 1 86 ? -10.179 -11.169 -6.990 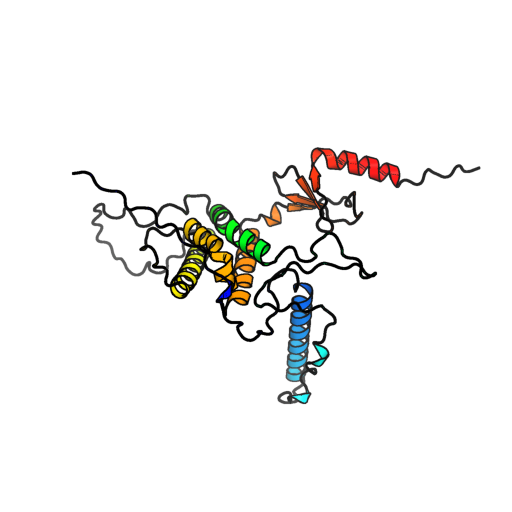1.00 55.81 86 VAL A C 1
ATOM 634 O O . VAL A 1 86 ? -11.107 -11.402 -6.223 1.00 55.81 86 VAL A O 1
ATOM 637 N N . TRP A 1 87 ? -9.207 -10.323 -6.644 1.00 62.31 87 TRP A N 1
ATOM 638 C CA . TRP A 1 87 ? -9.082 -9.741 -5.290 1.00 62.31 87 TRP A CA 1
ATOM 639 C C . TRP A 1 87 ? -9.931 -8.497 -5.064 1.00 62.31 87 TRP A C 1
ATOM 641 O O . TRP A 1 87 ? -9.569 -7.566 -4.350 1.00 62.31 87 TRP A O 1
ATOM 651 N N . CYS A 1 88 ? -11.032 -8.409 -5.772 1.00 58.97 88 CYS A N 1
ATOM 652 C CA . CYS A 1 88 ? -12.362 -8.592 -5.212 1.00 58.97 88 CYS A CA 1
ATOM 653 C C . CYS A 1 88 ? -13.266 -8.264 -6.391 1.00 58.97 88 CYS A C 1
ATOM 655 O O . CYS A 1 88 ? -13.249 -7.124 -6.853 1.00 58.97 88 CYS A O 1
ATOM 657 N N . VAL A 1 89 ? -13.986 -9.258 -6.921 1.00 49.03 89 VAL A N 1
ATOM 658 C CA . VAL A 1 89 ? -15.080 -8.968 -7.855 1.00 49.03 89 VAL A CA 1
ATOM 659 C C . VAL A 1 89 ? -16.022 -8.004 -7.141 1.00 49.03 89 VAL A C 1
ATOM 661 O O . VAL A 1 89 ? -16.251 -8.134 -5.936 1.00 49.03 89 VAL A O 1
ATOM 664 N N . ASP A 1 90 ? -16.541 -7.041 -7.881 1.00 49.66 90 ASP A N 1
ATOM 665 C CA . ASP A 1 90 ? -17.677 -6.224 -7.495 1.00 49.66 90 ASP A CA 1
ATOM 666 C C . ASP A 1 90 ? -18.868 -7.140 -7.160 1.00 49.66 90 ASP A C 1
ATOM 668 O O . ASP A 1 90 ? -19.677 -7.477 -8.020 1.00 49.66 90 ASP A O 1
ATOM 672 N N . VAL A 1 91 ? -18.946 -7.616 -5.914 1.00 47.72 91 VAL A N 1
ATOM 673 C CA . VAL A 1 91 ? -20.119 -8.353 -5.444 1.00 47.72 91 VAL A CA 1
ATOM 674 C C . VAL A 1 91 ? -21.169 -7.307 -5.086 1.00 47.72 91 VAL A C 1
ATOM 676 O O . VAL A 1 91 ? -20.859 -6.384 -4.316 1.00 47.72 91 VAL A O 1
ATOM 679 N N . PRO A 1 92 ? -22.392 -7.402 -5.634 1.00 53.22 92 PRO A N 1
ATOM 680 C CA . PRO A 1 92 ? -23.480 -6.565 -5.174 1.00 53.22 92 PRO A CA 1
ATOM 681 C C . PRO A 1 92 ? -23.619 -6.716 -3.662 1.00 53.22 92 PRO A C 1
ATOM 683 O O . PRO A 1 92 ? -23.734 -7.822 -3.134 1.00 53.22 92 PRO A O 1
ATOM 686 N N . ALA A 1 93 ? -23.534 -5.595 -2.957 1.00 51.31 93 ALA A N 1
ATOM 687 C CA . ALA A 1 93 ? -23.740 -5.582 -1.525 1.00 51.31 93 ALA A CA 1
ATOM 688 C C . ALA A 1 93 ? -25.239 -5.644 -1.261 1.00 51.31 93 ALA A C 1
ATOM 690 O O . ALA A 1 93 ? -26.004 -4.984 -1.957 1.00 51.31 93 ALA A O 1
ATOM 691 N N . PHE A 1 94 ? -25.651 -6.394 -0.249 1.00 56.66 94 PHE A N 1
ATOM 692 C CA . PHE A 1 94 ? -27.037 -6.425 0.195 1.00 56.66 94 PHE A CA 1
ATOM 693 C C . PHE A 1 94 ? -27.115 -5.869 1.617 1.00 56.66 94 PHE A C 1
ATOM 695 O O . PHE A 1 94 ? -26.183 -6.048 2.402 1.00 56.66 94 PHE A O 1
ATOM 702 N N . ASN A 1 95 ? -28.177 -5.137 1.947 1.00 61.44 95 ASN A N 1
ATOM 703 C CA . ASN A 1 95 ? -28.434 -4.749 3.337 1.00 61.44 95 ASN A CA 1
ATOM 704 C C . ASN A 1 95 ? -29.004 -5.933 4.144 1.00 61.44 95 ASN A C 1
ATOM 706 O O . ASN A 1 95 ? -29.303 -6.985 3.582 1.00 61.44 95 ASN A O 1
ATOM 710 N N . ASP A 1 96 ? -29.228 -5.742 5.448 1.00 57.88 96 ASP A N 1
ATOM 711 C CA . ASP A 1 96 ? -29.812 -6.761 6.345 1.00 57.88 96 ASP A CA 1
ATOM 712 C C . ASP A 1 96 ? -31.212 -7.247 5.906 1.00 57.88 96 ASP A C 1
ATOM 714 O O . ASP A 1 96 ? -31.747 -8.205 6.458 1.00 57.88 96 ASP A O 1
ATOM 718 N N . ARG A 1 97 ? -31.826 -6.581 4.918 1.00 64.94 97 ARG A N 1
ATOM 719 C CA . ARG A 1 97 ? -33.128 -6.919 4.326 1.00 64.94 97 ARG A CA 1
ATOM 720 C C . ARG A 1 97 ? -33.014 -7.621 2.969 1.00 64.94 97 ARG A C 1
ATOM 722 O O . ARG A 1 97 ? -34.037 -7.888 2.349 1.00 64.94 97 ARG A O 1
ATOM 729 N N . GLY A 1 98 ? -31.801 -7.904 2.493 1.00 65.62 98 GLY A N 1
ATOM 730 C CA . GLY A 1 98 ? -31.572 -8.513 1.183 1.00 65.62 98 GLY A CA 1
ATOM 731 C C . GLY A 1 98 ? -31.762 -7.555 0.001 1.00 65.62 98 GLY A C 1
ATOM 732 O O . GLY A 1 98 ? -31.888 -8.012 -1.131 1.00 65.62 98 GLY A O 1
ATOM 733 N N . GLU A 1 99 ? -31.787 -6.238 0.222 1.00 74.19 99 GLU A N 1
ATOM 734 C CA . GLU A 1 99 ? -31.898 -5.250 -0.858 1.00 74.19 99 GLU A CA 1
ATOM 735 C C . GLU A 1 99 ? -30.516 -4.895 -1.407 1.00 74.19 99 GLU A C 1
ATOM 737 O O . GLU A 1 99 ? -29.585 -4.636 -0.639 1.00 74.19 99 GLU A O 1
ATOM 742 N N . LEU A 1 100 ? -30.407 -4.836 -2.737 1.00 58.06 100 LEU A N 1
ATOM 743 C CA . LEU A 1 100 ? -29.201 -4.430 -3.454 1.00 58.06 100 LEU A CA 1
ATOM 744 C C . LEU A 1 100 ? -28.809 -2.999 -3.049 1.00 58.06 100 LEU A C 1
ATOM 746 O O . LEU A 1 100 ? -29.513 -2.032 -3.336 1.00 58.06 100 LEU A O 1
ATOM 750 N N . LEU A 1 101 ? -27.673 -2.848 -2.383 1.00 57.97 101 LEU A N 1
ATOM 751 C CA . LEU A 1 101 ? -27.078 -1.555 -2.096 1.00 57.97 101 LEU A CA 1
ATOM 752 C C . LEU A 1 101 ? -26.393 -1.043 -3.367 1.00 57.97 101 LEU A C 1
ATOM 754 O O . LEU A 1 101 ? -25.515 -1.700 -3.919 1.00 57.97 101 LEU A O 1
ATOM 758 N N . ASP A 1 102 ? -26.695 0.199 -3.747 1.00 47.09 102 ASP A N 1
ATOM 759 C CA . ASP A 1 102 ? -26.063 0.950 -4.853 1.00 47.09 102 ASP A CA 1
ATOM 760 C C . ASP A 1 102 ? -24.565 1.273 -4.600 1.00 47.09 102 ASP A C 1
ATOM 762 O O . ASP A 1 102 ? -23.936 2.130 -5.220 1.00 47.09 102 ASP A O 1
ATOM 766 N N . ARG A 1 103 ? -23.969 0.611 -3.604 1.00 45.78 103 ARG A N 1
ATOM 767 C CA . ARG A 1 103 ? -22.557 0.667 -3.252 1.00 45.78 103 ARG A CA 1
ATOM 768 C C . ARG A 1 103 ? -22.009 -0.743 -3.342 1.00 45.78 103 ARG A C 1
ATOM 770 O O . ARG A 1 103 ? -22.291 -1.570 -2.484 1.00 45.78 103 ARG A O 1
ATOM 777 N N . LEU A 1 104 ? -21.161 -0.970 -4.333 1.00 48.31 104 LEU A N 1
ATOM 778 C CA . LEU A 1 104 ? -20.255 -2.112 -4.377 1.00 48.31 104 LEU A CA 1
ATOM 779 C C . LEU A 1 104 ? -19.518 -2.212 -3.030 1.00 48.31 104 LEU A C 1
ATOM 781 O O . LEU A 1 104 ? -18.758 -1.307 -2.670 1.00 48.31 104 LEU A O 1
ATOM 785 N N . ALA A 1 105 ? -19.783 -3.271 -2.253 1.00 46.75 105 ALA A N 1
ATOM 786 C CA . ALA A 1 105 ? -19.194 -3.460 -0.916 1.00 46.75 105 ALA A CA 1
ATOM 787 C C . ALA A 1 105 ? -17.675 -3.639 -0.976 1.00 46.75 105 ALA A C 1
ATOM 789 O O . ALA A 1 105 ? -16.981 -3.446 0.022 1.00 46.75 105 ALA A O 1
ATOM 790 N N . HIS A 1 106 ? -17.146 -3.964 -2.153 1.00 50.91 106 HIS A N 1
ATOM 791 C CA . HIS A 1 106 ? -15.750 -4.293 -2.344 1.00 50.91 106 HIS A CA 1
ATOM 792 C C . HIS A 1 106 ? -15.122 -3.370 -3.382 1.00 50.91 106 HIS A C 1
ATOM 794 O O . HIS A 1 106 ? -14.806 -3.794 -4.485 1.00 50.91 106 HIS A O 1
ATOM 800 N N . ARG A 1 107 ? -14.881 -2.098 -3.033 1.00 49.28 107 ARG A N 1
ATOM 801 C CA . ARG A 1 107 ? -13.928 -1.295 -3.818 1.00 49.28 107 ARG A CA 1
ATOM 802 C C . ARG A 1 107 ? -12.585 -2.035 -3.833 1.00 49.28 107 ARG A C 1
ATOM 804 O O . ARG A 1 107 ? -11.932 -2.156 -2.796 1.00 49.28 107 ARG A O 1
ATOM 811 N N . GLY A 1 108 ? -12.254 -2.566 -5.010 1.00 62.69 108 GLY A N 1
ATOM 812 C CA . GLY A 1 108 ? -11.341 -3.681 -5.234 1.00 62.69 108 GLY A CA 1
ATOM 813 C C . GLY A 1 108 ? -9.978 -3.553 -4.567 1.00 62.69 108 GLY A C 1
ATOM 814 O O . GLY A 1 108 ? -9.279 -2.543 -4.704 1.00 62.69 108 GLY A O 1
ATOM 815 N N . CYS A 1 109 ? -9.551 -4.625 -3.895 1.00 75.38 109 CYS A N 1
ATOM 816 C CA . CYS A 1 109 ? -8.206 -4.688 -3.332 1.00 75.38 109 CYS A CA 1
ATOM 817 C C . CYS A 1 109 ? -7.156 -4.612 -4.440 1.00 75.38 109 CYS A C 1
ATOM 819 O O . CYS A 1 109 ? -6.097 -4.047 -4.203 1.00 75.38 109 CYS A O 1
ATOM 821 N N . THR A 1 110 ? -7.479 -5.052 -5.661 1.00 82.31 110 THR A N 1
ATOM 822 C CA . THR A 1 110 ? -6.689 -4.773 -6.867 1.00 82.31 110 THR A CA 1
ATOM 823 C C . THR A 1 110 ? -6.411 -3.278 -7.029 1.00 82.31 110 THR A C 1
ATOM 825 O O . THR A 1 110 ? -5.252 -2.874 -7.063 1.00 82.31 110 THR A O 1
ATOM 828 N N . SER A 1 111 ? -7.443 -2.430 -7.056 1.00 82.94 111 SER A N 1
ATOM 829 C CA . SER A 1 111 ? -7.267 -0.978 -7.191 1.00 82.94 111 SER A CA 1
ATOM 830 C C . SER A 1 111 ? -6.465 -0.391 -6.033 1.00 82.94 111 SER A C 1
ATOM 832 O O . SER A 1 111 ? -5.611 0.464 -6.257 1.00 82.94 111 SER A O 1
ATOM 834 N N . SER A 1 112 ? -6.688 -0.869 -4.805 1.00 85.19 112 SER A N 1
ATOM 835 C CA . SER A 1 112 ? -5.892 -0.452 -3.647 1.00 85.19 112 SER A CA 1
ATOM 836 C C . SER A 1 112 ? -4.420 -0.842 -3.794 1.00 85.19 112 SER A C 1
ATOM 838 O O . SER A 1 112 ? -3.558 -0.004 -3.561 1.00 85.19 112 SER A O 1
ATOM 840 N N . ILE A 1 113 ? -4.116 -2.083 -4.174 1.00 89.00 113 ILE A N 1
ATOM 841 C CA . ILE A 1 113 ? -2.742 -2.583 -4.327 1.00 89.00 113 ILE A CA 1
ATOM 842 C C . ILE A 1 113 ? -2.032 -1.825 -5.444 1.00 89.00 113 ILE A C 1
ATOM 844 O O . ILE A 1 113 ? -0.920 -1.355 -5.237 1.00 89.00 113 ILE A O 1
ATOM 848 N N . LEU A 1 114 ? -2.685 -1.631 -6.591 1.00 91.25 114 LEU A N 1
ATOM 849 C CA . LEU A 1 114 ? -2.100 -0.909 -7.722 1.00 91.25 114 LEU A CA 1
ATOM 850 C C . LEU A 1 114 ? -1.906 0.582 -7.424 1.00 91.25 114 LEU A C 1
ATOM 852 O O . LEU A 1 114 ? -0.885 1.145 -7.810 1.00 91.25 114 LEU A O 1
ATOM 856 N N . THR A 1 115 ? -2.824 1.206 -6.679 1.00 91.50 115 THR A N 1
ATOM 857 C CA . THR A 1 115 ? -2.628 2.581 -6.190 1.00 91.50 115 THR A CA 1
ATOM 858 C C . THR A 1 115 ? -1.391 2.651 -5.297 1.00 91.50 115 THR A C 1
ATOM 860 O O . THR A 1 115 ? -0.524 3.487 -5.508 1.00 91.50 115 THR A O 1
ATOM 863 N N . LYS A 1 116 ? -1.255 1.720 -4.345 1.00 93.50 116 LYS A N 1
ATOM 864 C CA . LYS A 1 116 ? -0.113 1.684 -3.423 1.00 93.50 116 LYS A CA 1
ATOM 865 C C . LYS A 1 116 ? 1.202 1.381 -4.138 1.00 93.50 116 LYS A C 1
ATOM 867 O O . LYS A 1 116 ? 2.207 2.004 -3.837 1.00 93.50 116 LYS A O 1
ATOM 872 N N . LEU A 1 117 ? 1.195 0.493 -5.126 1.00 96.00 117 LEU A N 1
ATOM 873 C CA . LEU A 1 117 ? 2.345 0.252 -5.993 1.00 96.00 117 LEU A CA 1
ATOM 874 C C . LEU A 1 117 ? 2.769 1.533 -6.730 1.00 96.00 117 LEU A C 1
ATOM 876 O O . LEU A 1 117 ? 3.955 1.845 -6.781 1.00 96.00 117 LEU A O 1
ATOM 880 N N . ARG A 1 118 ? 1.801 2.288 -7.266 1.00 96.38 118 ARG A N 1
ATOM 881 C CA . ARG A 1 118 ? 2.044 3.542 -7.989 1.00 96.38 118 ARG A CA 1
ATOM 882 C C . ARG A 1 118 ? 2.651 4.638 -7.108 1.00 96.38 118 ARG A C 1
ATOM 884 O O . ARG A 1 118 ? 3.430 5.428 -7.626 1.00 96.38 118 ARG A O 1
ATOM 891 N N . ASP A 1 119 ? 2.318 4.672 -5.821 1.00 94.56 119 ASP A N 1
ATOM 892 C CA . ASP A 1 119 ? 2.796 5.689 -4.872 1.00 94.56 119 ASP A CA 1
ATOM 893 C C . ASP A 1 119 ? 4.261 5.456 -4.419 1.00 94.56 119 ASP A C 1
ATOM 895 O O . ASP A 1 119 ? 4.891 6.356 -3.857 1.00 94.56 119 ASP A O 1
ATOM 899 N N . LEU A 1 120 ? 4.833 4.262 -4.647 1.00 95.31 120 LEU A N 1
ATOM 900 C CA . LEU A 1 120 ? 6.171 3.903 -4.145 1.00 95.31 120 LEU A CA 1
ATOM 901 C C . LEU A 1 120 ? 7.314 4.817 -4.633 1.00 95.31 120 LEU A C 1
ATOM 903 O O . LEU A 1 120 ? 8.151 5.160 -3.798 1.00 95.31 120 LEU A O 1
ATOM 907 N N . PRO A 1 121 ? 7.396 5.241 -5.914 1.00 94.38 121 PRO A N 1
ATOM 908 C CA . PRO A 1 121 ? 8.465 6.130 -6.373 1.00 94.38 121 PRO A CA 1
ATOM 909 C C . PRO A 1 121 ? 8.466 7.490 -5.666 1.00 94.38 121 PRO A C 1
ATOM 911 O O . PRO A 1 121 ? 9.534 8.001 -5.328 1.00 94.38 121 PRO A O 1
ATOM 914 N N . ASP A 1 122 ? 7.287 8.053 -5.392 1.00 91.19 122 ASP A N 1
ATOM 915 C CA . ASP A 1 122 ? 7.152 9.335 -4.693 1.00 91.19 122 ASP A CA 1
ATOM 916 C C . ASP A 1 122 ? 7.580 9.202 -3.225 1.00 91.19 122 ASP A C 1
ATOM 918 O O . ASP A 1 122 ? 8.303 10.046 -2.693 1.00 91.19 122 ASP A O 1
ATOM 922 N N . LEU A 1 123 ? 7.190 8.100 -2.575 1.00 92.00 123 LEU A N 1
ATOM 923 C CA . LEU A 1 123 ? 7.608 7.793 -1.209 1.00 92.00 123 LEU A CA 1
ATOM 924 C C . LEU A 1 123 ? 9.118 7.547 -1.099 1.00 92.00 123 LEU A C 1
ATOM 926 O O . LEU A 1 123 ? 9.747 8.046 -0.169 1.00 92.00 123 LEU A O 1
ATOM 930 N N . ALA A 1 124 ? 9.706 6.810 -2.043 1.00 91.81 124 ALA A N 1
ATOM 931 C CA . ALA A 1 124 ? 11.149 6.590 -2.092 1.00 91.81 124 ALA A CA 1
ATOM 932 C C . ALA A 1 124 ? 11.900 7.912 -2.321 1.00 91.81 124 ALA A C 1
ATOM 934 O O . ALA A 1 124 ? 12.862 8.198 -1.612 1.00 91.81 124 ALA A O 1
ATOM 935 N N . SER A 1 125 ? 11.400 8.764 -3.224 1.00 88.06 125 SER A N 1
ATOM 936 C CA . SER A 1 125 ? 11.955 10.101 -3.488 1.00 88.06 125 SER A CA 1
ATOM 937 C C . SER A 1 125 ? 11.977 10.994 -2.244 1.00 88.06 125 SER A C 1
ATOM 939 O O . SER A 1 125 ? 12.893 11.793 -2.065 1.00 88.06 125 SER A O 1
ATOM 941 N N . ALA A 1 126 ? 10.998 10.836 -1.352 1.00 87.75 126 ALA A N 1
ATOM 942 C CA . ALA A 1 126 ? 10.935 11.580 -0.101 1.00 87.75 126 ALA A CA 1
ATOM 943 C C . ALA A 1 126 ? 11.935 11.093 0.971 1.00 87.75 126 ALA A C 1
ATOM 945 O O . ALA A 1 126 ? 12.253 11.861 1.878 1.00 87.75 126 ALA A O 1
ATOM 946 N N . LEU A 1 127 ? 12.445 9.854 0.888 1.00 85.38 127 LEU A N 1
ATOM 947 C CA . LEU A 1 127 ? 13.448 9.334 1.833 1.00 85.38 127 LEU A CA 1
ATOM 948 C C . LEU A 1 127 ? 14.836 9.937 1.626 1.00 85.38 127 LEU A C 1
ATOM 950 O O . LEU A 1 127 ? 15.597 10.083 2.584 1.00 85.38 127 LEU A O 1
ATOM 954 N N . THR A 1 128 ? 15.174 10.275 0.387 1.00 80.31 128 THR A N 1
ATOM 955 C CA . THR A 1 128 ? 16.470 10.855 0.040 1.00 80.31 128 THR A CA 1
ATOM 956 C C . THR A 1 128 ? 16.227 12.111 -0.792 1.00 80.31 128 THR A C 1
ATOM 958 O O . THR A 1 128 ? 16.154 12.029 -2.019 1.00 80.31 128 THR A O 1
ATOM 961 N N . PRO A 1 129 ? 16.083 13.284 -0.150 1.00 62.94 129 PRO A N 1
ATOM 962 C CA . PRO A 1 129 ? 15.956 14.552 -0.857 1.00 62.94 129 PRO A CA 1
ATOM 963 C C . PRO A 1 129 ? 17.204 14.780 -1.728 1.00 62.94 129 PRO A C 1
ATOM 965 O O . PRO A 1 129 ? 18.274 15.123 -1.232 1.00 62.94 129 PRO A O 1
ATOM 968 N N . GLY A 1 130 ? 17.086 14.495 -3.024 1.00 57.03 130 GLY A N 1
ATOM 969 C CA . GLY A 1 130 ?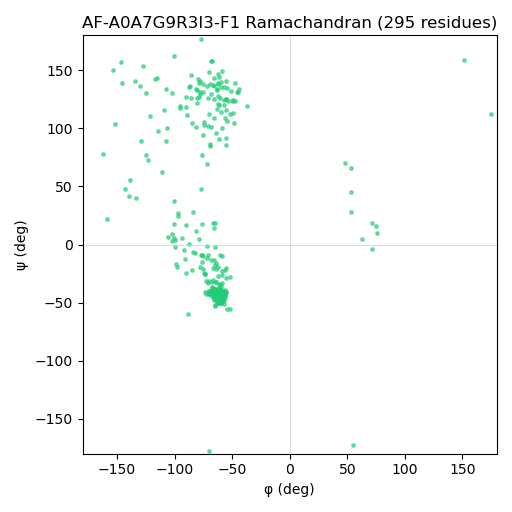 18.201 14.404 -3.969 1.00 57.03 130 GLY A CA 1
ATOM 970 C C . GLY A 1 130 ? 17.870 13.433 -5.105 1.00 57.03 130 GLY A C 1
ATOM 971 O O . GLY A 1 130 ? 16.964 12.614 -4.981 1.00 57.03 130 GLY A O 1
ATOM 972 N N . ALA A 1 131 ? 18.544 13.548 -6.252 1.00 48.25 131 ALA A N 1
ATOM 973 C CA . ALA A 1 131 ? 18.165 12.826 -7.467 1.00 48.25 131 ALA A CA 1
ATOM 974 C C . ALA A 1 131 ? 18.402 11.301 -7.364 1.00 48.25 131 ALA A C 1
ATOM 976 O O . ALA A 1 131 ? 19.407 10.785 -7.832 1.00 48.25 131 ALA A O 1
ATOM 977 N N . LEU A 1 132 ? 17.424 10.561 -6.836 1.00 51.94 132 LEU A N 1
ATOM 978 C CA . LEU A 1 132 ? 17.324 9.093 -6.944 1.00 51.94 132 LEU A CA 1
ATOM 979 C C . LEU A 1 132 ? 17.208 8.586 -8.393 1.00 51.94 132 LEU A C 1
ATOM 981 O O . LEU A 1 132 ? 17.284 7.387 -8.636 1.00 51.94 132 LEU A O 1
ATOM 985 N N . ASN A 1 133 ? 17.020 9.496 -9.353 1.00 45.41 133 ASN A N 1
ATOM 986 C CA . ASN A 1 133 ? 16.834 9.197 -10.772 1.00 45.41 133 ASN A CA 1
ATOM 987 C C . ASN A 1 133 ? 18.059 9.513 -11.641 1.00 45.41 133 ASN A C 1
ATOM 989 O O . ASN A 1 133 ? 17.959 9.432 -12.863 1.00 45.41 133 ASN A O 1
ATOM 993 N N . THR A 1 134 ? 19.207 9.890 -11.069 1.00 46.66 134 THR A N 1
ATOM 994 C CA . THR A 1 134 ? 20.444 9.910 -11.860 1.00 46.66 134 THR A CA 1
ATOM 995 C C . THR A 1 134 ? 20.991 8.487 -11.932 1.00 46.66 134 THR A C 1
ATOM 997 O O . THR A 1 134 ? 21.250 7.917 -10.869 1.00 46.66 134 THR A O 1
ATOM 1000 N N . PRO A 1 135 ? 21.179 7.904 -13.132 1.00 44.31 135 PRO A N 1
ATOM 1001 C CA . PRO A 1 135 ? 21.913 6.654 -13.287 1.00 44.31 135 PRO A CA 1
ATOM 1002 C C . PRO A 1 135 ? 23.255 6.825 -12.581 1.00 44.31 135 PRO A C 1
ATOM 1004 O O . PRO A 1 135 ? 24.056 7.670 -12.979 1.00 44.31 135 PRO A O 1
ATOM 1007 N N . ARG A 1 136 ? 23.470 6.102 -11.482 1.00 48.56 136 ARG A N 1
ATOM 1008 C CA . ARG A 1 136 ? 24.616 6.364 -10.605 1.00 48.56 136 ARG A CA 1
ATOM 1009 C C . ARG A 1 136 ? 25.958 5.930 -11.212 1.00 48.56 136 ARG A C 1
ATOM 1011 O O . ARG A 1 136 ? 26.980 6.229 -10.620 1.00 48.56 136 ARG A O 1
ATOM 1018 N N . ASP A 1 137 ? 25.968 5.353 -12.417 1.00 42.84 137 ASP A N 1
ATOM 1019 C CA . ASP A 1 137 ? 27.165 4.765 -13.036 1.00 42.84 137 ASP A CA 1
ATOM 1020 C C . ASP A 1 137 ? 27.298 5.038 -14.551 1.00 42.84 137 ASP A C 1
ATOM 1022 O O . ASP A 1 137 ? 27.648 4.140 -15.313 1.00 42.84 137 ASP A O 1
ATOM 1026 N N . ALA A 1 138 ? 27.006 6.255 -15.030 1.00 44.28 138 ALA A N 1
ATOM 1027 C CA . ALA A 1 138 ? 27.263 6.599 -16.440 1.00 44.28 138 ALA A CA 1
ATOM 1028 C C . ALA A 1 138 ? 28.578 7.362 -16.696 1.00 44.28 138 ALA A C 1
ATOM 1030 O O . ALA A 1 138 ? 29.061 7.308 -17.819 1.00 44.28 138 ALA A O 1
ATOM 1031 N N . ASP A 1 139 ? 29.193 8.005 -15.693 1.00 40.09 139 ASP A N 1
ATOM 1032 C CA . ASP A 1 139 ? 30.348 8.898 -15.916 1.00 40.09 139 ASP A CA 1
ATOM 1033 C C . ASP A 1 139 ? 31.464 8.746 -14.859 1.00 40.09 139 ASP A C 1
ATOM 1035 O O . ASP A 1 139 ? 31.901 9.716 -14.239 1.00 40.09 139 ASP A O 1
ATOM 1039 N N . ILE A 1 140 ? 31.983 7.528 -14.664 1.00 49.09 140 ILE A N 1
ATOM 1040 C CA . ILE A 1 140 ? 33.342 7.343 -14.112 1.00 49.09 140 ILE A CA 1
ATOM 1041 C C . ILE A 1 140 ? 34.233 6.792 -15.227 1.00 49.09 140 ILE A C 1
ATOM 1043 O O . ILE A 1 140 ? 34.744 5.683 -15.145 1.00 49.09 140 ILE A O 1
ATOM 1047 N N . ASP A 1 141 ? 34.393 7.573 -16.296 1.00 43.62 141 ASP A N 1
ATOM 1048 C CA . ASP A 1 141 ? 35.356 7.273 -17.363 1.00 43.62 141 ASP A CA 1
ATOM 1049 C C . ASP A 1 141 ? 36.190 8.504 -17.750 1.00 43.62 141 ASP A C 1
ATOM 1051 O O . ASP A 1 141 ? 36.496 8.769 -18.912 1.00 43.62 141 ASP A O 1
ATOM 1055 N N . HIS A 1 142 ? 36.589 9.288 -16.742 1.00 43.38 142 HIS A N 1
ATOM 1056 C CA . HIS A 1 142 ? 37.597 10.341 -16.877 1.00 43.38 142 HIS A CA 1
ATOM 1057 C C . HIS A 1 142 ? 38.737 10.145 -15.867 1.00 43.38 142 HIS A C 1
ATOM 1059 O O . HIS A 1 142 ? 38.837 10.818 -14.847 1.00 43.38 142 HIS A O 1
ATOM 1065 N N . GLY A 1 143 ? 39.617 9.190 -16.182 1.00 43.25 143 GLY A N 1
ATOM 1066 C CA . GLY A 1 143 ? 41.070 9.386 -16.113 1.00 43.25 143 GLY A CA 1
ATOM 1067 C C . GLY A 1 143 ? 41.691 9.904 -14.811 1.00 43.25 143 GLY A C 1
ATOM 1068 O O . GLY A 1 143 ? 42.570 10.759 -14.880 1.00 43.25 143 GLY A O 1
ATOM 1069 N N . SER A 1 144 ? 41.315 9.380 -13.642 1.00 39.06 144 SER A N 1
ATOM 1070 C CA . SER A 1 144 ? 42.101 9.591 -12.418 1.00 39.06 144 SER A CA 1
ATOM 1071 C C . SER A 1 144 ? 42.830 8.315 -12.015 1.00 39.06 144 SER A C 1
ATOM 1073 O O . SER A 1 144 ? 42.346 7.485 -11.247 1.00 39.06 144 SER A O 1
ATOM 1075 N N . THR A 1 145 ? 44.040 8.161 -12.546 1.00 43.84 145 THR A N 1
ATOM 1076 C CA . THR A 1 145 ? 45.074 7.286 -11.992 1.00 43.84 145 THR A CA 1
ATOM 1077 C C . THR A 1 145 ? 45.443 7.760 -10.588 1.00 43.84 145 THR A C 1
ATOM 1079 O O . THR A 1 145 ? 46.351 8.567 -10.409 1.00 43.84 145 THR A O 1
ATOM 1082 N N . SER A 1 146 ? 44.761 7.229 -9.577 1.00 41.97 146 SER A N 1
ATOM 1083 C CA . SER A 1 146 ? 45.257 7.202 -8.203 1.00 41.97 146 SER A CA 1
ATOM 1084 C C . SER A 1 146 ? 45.493 5.746 -7.801 1.00 41.97 146 SER A C 1
ATOM 1086 O O . SER A 1 146 ? 44.594 4.984 -7.460 1.00 41.97 146 SER A O 1
ATOM 1088 N N . HIS A 1 147 ? 46.754 5.329 -7.911 1.00 42.69 147 HIS A N 1
ATOM 1089 C CA . HIS A 1 147 ? 47.255 4.101 -7.307 1.00 42.69 147 HIS A CA 1
ATOM 1090 C C . HIS A 1 147 ? 47.272 4.271 -5.785 1.00 42.69 147 HIS A C 1
ATOM 1092 O O . HIS A 1 147 ? 48.172 4.894 -5.231 1.00 42.69 147 HIS A O 1
ATOM 1098 N N . GLY A 1 148 ? 46.266 3.713 -5.113 1.00 38.59 148 GLY A N 1
ATOM 1099 C CA . GLY A 1 148 ? 46.163 3.737 -3.658 1.00 38.59 148 GLY A CA 1
ATOM 1100 C C . GLY A 1 148 ? 45.187 2.691 -3.131 1.00 38.59 148 GLY A C 1
ATOM 1101 O O . GLY A 1 148 ? 44.063 3.016 -2.786 1.00 38.59 148 GLY A O 1
ATOM 1102 N N . GLY A 1 149 ? 45.624 1.429 -3.085 1.00 39.94 149 GLY A N 1
ATOM 1103 C CA . GLY A 1 149 ? 45.153 0.412 -2.135 1.00 39.94 149 GLY A CA 1
ATOM 1104 C C . GLY A 1 149 ? 43.642 0.245 -1.938 1.00 39.94 149 GLY A C 1
ATOM 1105 O O . GLY A 1 149 ? 43.142 0.472 -0.840 1.00 39.94 149 GLY A O 1
ATOM 1106 N N . ALA A 1 150 ? 42.934 -0.280 -2.941 1.00 40.53 150 ALA A N 1
ATOM 1107 C CA . ALA A 1 150 ? 41.571 -0.794 -2.788 1.00 40.53 150 ALA A CA 1
ATOM 1108 C C . ALA A 1 150 ? 41.560 -2.127 -2.007 1.00 40.53 150 ALA A C 1
ATOM 1110 O O . ALA A 1 150 ? 41.293 -3.199 -2.548 1.00 40.53 150 ALA A O 1
ATOM 1111 N N . ARG A 1 151 ? 41.868 -2.078 -0.708 1.00 41.16 151 ARG A N 1
ATOM 1112 C CA . ARG A 1 151 ? 41.472 -3.128 0.236 1.00 41.16 151 ARG A CA 1
ATOM 1113 C C . ARG A 1 151 ? 40.048 -2.821 0.703 1.00 41.16 151 ARG A C 1
ATOM 1115 O O . ARG A 1 151 ? 39.844 -1.945 1.528 1.00 41.16 151 ARG A O 1
ATOM 1122 N N . SER A 1 152 ? 39.086 -3.582 0.183 1.00 42.47 152 SER A N 1
ATOM 1123 C CA . SER A 1 152 ? 37.805 -3.882 0.837 1.00 42.47 152 SER A CA 1
ATOM 1124 C C . SER A 1 152 ? 36.967 -2.681 1.325 1.00 42.47 152 SER A C 1
ATOM 1126 O O . SER A 1 152 ? 36.667 -2.569 2.510 1.00 42.47 152 SER A O 1
ATOM 1128 N N . LEU A 1 153 ? 36.478 -1.851 0.399 1.00 45.34 153 LEU A N 1
ATOM 1129 C CA . 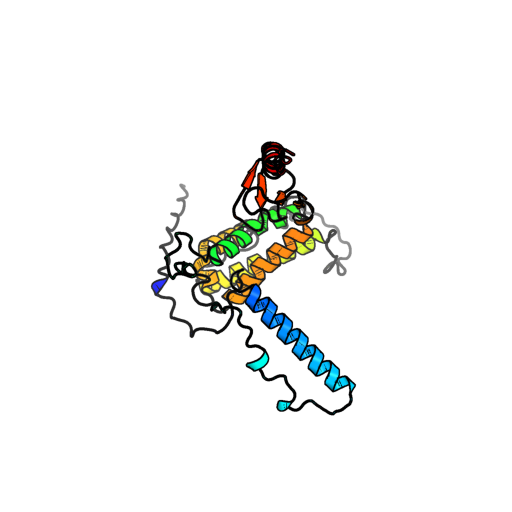LEU A 1 153 ? 35.280 -1.013 0.611 1.00 45.34 153 LEU A CA 1
ATOM 1130 C C . LEU A 1 153 ? 34.020 -1.672 0.020 1.00 45.34 153 LEU A C 1
ATOM 1132 O O . LEU A 1 153 ? 33.068 -0.996 -0.349 1.00 45.34 153 LEU A O 1
ATOM 1136 N N . ALA A 1 154 ? 33.999 -3.005 -0.075 1.00 44.75 154 ALA A N 1
ATOM 1137 C CA . ALA A 1 154 ? 32.869 -3.736 -0.643 1.00 44.75 154 ALA A CA 1
ATOM 1138 C C . ALA A 1 154 ? 31.574 -3.587 0.180 1.00 44.75 154 ALA A C 1
ATOM 1140 O O . ALA A 1 154 ? 30.512 -3.908 -0.337 1.00 44.75 154 ALA A O 1
ATOM 1141 N N . HIS A 1 155 ? 31.647 -3.123 1.434 1.00 46.16 155 HIS A N 1
ATOM 1142 C CA . HIS A 1 155 ? 30.519 -2.941 2.359 1.00 46.16 155 HIS A CA 1
ATOM 1143 C C . HIS A 1 155 ? 30.717 -1.674 3.216 1.00 46.16 155 HIS A C 1
ATOM 1145 O O . HIS A 1 155 ? 30.610 -1.721 4.440 1.00 46.16 155 HIS A O 1
ATOM 1151 N N . ALA A 1 156 ? 31.073 -0.534 2.617 1.00 39.66 156 ALA A N 1
ATOM 1152 C CA . ALA A 1 156 ? 30.876 0.722 3.338 1.00 39.66 156 ALA A CA 1
ATOM 1153 C C . ALA A 1 156 ? 29.355 0.966 3.396 1.00 39.66 156 ALA A C 1
ATOM 1155 O O . ALA A 1 156 ? 28.764 1.134 2.326 1.00 39.66 156 ALA A O 1
ATOM 1156 N N . PRO A 1 157 ? 28.698 0.914 4.577 1.00 47.38 157 PRO A N 1
ATOM 1157 C CA . PRO A 1 157 ? 27.277 1.237 4.674 1.00 47.38 157 PRO A CA 1
ATOM 1158 C C . PRO A 1 157 ? 27.077 2.630 4.086 1.00 47.38 157 PRO A C 1
ATOM 1160 O O . PRO A 1 157 ? 27.902 3.524 4.321 1.00 47.38 157 PRO A O 1
ATOM 1163 N N . SER A 1 158 ? 26.047 2.799 3.255 1.00 51.03 158 SER A N 1
ATOM 1164 C CA . SER A 1 158 ? 25.841 4.083 2.602 1.00 51.03 158 SER A CA 1
ATOM 1165 C C . SER A 1 158 ? 25.674 5.173 3.675 1.00 51.03 158 SER A C 1
ATOM 1167 O O . SER A 1 158 ? 25.219 4.902 4.792 1.00 51.03 158 SER A O 1
ATOM 1169 N N . PRO A 1 159 ? 26.076 6.421 3.392 1.00 59.56 159 PRO A N 1
ATOM 1170 C CA . PRO A 1 159 ? 26.160 7.467 4.408 1.00 59.56 159 PRO A CA 1
ATOM 1171 C C . PRO A 1 159 ? 24.805 7.876 5.012 1.00 59.56 159 PRO A C 1
ATOM 1173 O O . PRO A 1 159 ? 24.787 8.704 5.923 1.00 59.56 159 PRO A O 1
ATOM 1176 N N . SER A 1 160 ? 23.669 7.319 4.563 1.00 73.94 160 SER A N 1
ATOM 1177 C CA . SER A 1 160 ? 22.419 7.440 5.312 1.00 73.94 160 SER A CA 1
ATOM 1178 C C . SER A 1 160 ? 21.523 6.191 5.205 1.00 73.94 160 SER A C 1
ATOM 1180 O O . SER A 1 160 ? 21.312 5.675 4.108 1.00 73.94 160 SER A O 1
ATOM 1182 N N . PRO A 1 161 ? 20.880 5.763 6.311 1.00 82.38 161 PRO A N 1
ATOM 1183 C CA . PRO A 1 161 ? 19.897 4.669 6.306 1.00 82.38 161 PRO A CA 1
ATOM 1184 C C . PRO A 1 161 ? 18.724 4.850 5.320 1.00 82.38 161 PRO A C 1
ATOM 1186 O O . PRO A 1 161 ? 18.041 3.888 4.962 1.00 82.38 161 PRO A O 1
ATOM 1189 N N . GLY A 1 162 ? 18.461 6.092 4.893 1.00 84.88 162 GLY A N 1
ATOM 1190 C CA . GLY A 1 162 ? 17.453 6.404 3.880 1.00 84.88 162 GLY A CA 1
ATOM 1191 C C . GLY A 1 162 ? 17.846 5.911 2.486 1.00 84.88 162 GLY A C 1
ATOM 1192 O O . GLY A 1 162 ? 16.996 5.357 1.792 1.00 84.88 162 GLY A O 1
ATOM 1193 N N . TRP A 1 163 ? 19.124 6.042 2.110 1.00 84.81 163 TRP A N 1
ATOM 1194 C CA . TRP A 1 163 ? 19.646 5.528 0.838 1.00 84.81 163 TRP A CA 1
ATOM 1195 C C . TRP A 1 163 ? 19.603 4.003 0.792 1.00 84.81 163 TRP A C 1
ATOM 1197 O O . TRP A 1 163 ? 19.109 3.453 -0.186 1.00 84.81 163 TRP A O 1
ATOM 1207 N N . ASP A 1 164 ? 19.990 3.325 1.876 1.00 88.19 164 ASP A N 1
ATOM 1208 C CA . ASP A 1 164 ? 19.921 1.859 1.946 1.00 88.19 164 ASP A CA 1
ATOM 1209 C C . ASP A 1 164 ? 18.487 1.347 1.741 1.00 88.19 164 ASP A C 1
ATOM 1211 O O . ASP A 1 164 ? 18.253 0.378 1.017 1.00 88.19 164 ASP A O 1
ATOM 1215 N N . THR A 1 165 ? 17.507 2.029 2.346 1.00 90.75 165 THR A N 1
ATOM 1216 C CA . THR A 1 165 ? 16.090 1.680 2.179 1.00 90.75 165 THR A CA 1
ATOM 1217 C C . THR A 1 165 ? 15.614 1.939 0.747 1.00 90.75 165 THR A C 1
ATOM 1219 O O . THR A 1 165 ? 14.871 1.127 0.194 1.00 90.75 165 THR A O 1
ATOM 1222 N N . ALA A 1 166 ? 16.025 3.051 0.130 1.00 90.31 166 ALA A N 1
ATOM 1223 C CA . ALA A 1 166 ? 15.680 3.350 -1.257 1.00 90.31 166 ALA A CA 1
ATOM 1224 C C . ALA A 1 166 ? 16.264 2.299 -2.218 1.00 90.31 166 ALA A C 1
ATOM 1226 O O . ALA A 1 166 ? 15.532 1.773 -3.058 1.00 90.31 166 ALA A O 1
ATOM 1227 N N . ASP A 1 167 ? 17.532 1.920 -2.039 1.00 90.06 167 ASP A N 1
ATOM 1228 C CA . ASP A 1 167 ? 18.206 0.886 -2.832 1.00 90.06 167 ASP A CA 1
ATOM 1229 C C . ASP A 1 167 ? 17.557 -0.495 -2.655 1.00 90.06 167 ASP A C 1
ATOM 1231 O O . ASP A 1 167 ? 17.404 -1.245 -3.623 1.00 90.06 167 ASP A O 1
ATOM 1235 N N . GLU A 1 168 ? 17.132 -0.836 -1.433 1.00 92.81 168 GLU A N 1
ATOM 1236 C CA . GLU A 1 168 ? 16.369 -2.056 -1.145 1.00 92.81 168 GLU A CA 1
ATOM 1237 C C . GLU A 1 168 ? 15.069 -2.106 -1.963 1.00 92.81 168 GLU A C 1
ATOM 1239 O O . GLU A 1 168 ? 14.775 -3.122 -2.597 1.00 92.81 168 GLU A O 1
ATOM 1244 N N . ILE A 1 169 ? 14.322 -1.000 -2.010 1.00 94.56 169 ILE A N 1
ATOM 1245 C CA . ILE A 1 169 ? 13.047 -0.910 -2.736 1.00 94.56 169 ILE A CA 1
ATOM 1246 C C . ILE A 1 169 ? 13.259 -0.915 -4.247 1.00 94.56 169 ILE A C 1
ATOM 1248 O O . ILE A 1 169 ? 12.504 -1.578 -4.958 1.00 94.56 169 ILE A O 1
ATOM 1252 N N . ILE A 1 170 ? 14.289 -0.222 -4.744 1.00 92.81 170 ILE A N 1
ATOM 1253 C CA . ILE A 1 170 ? 14.680 -0.261 -6.158 1.00 92.81 170 ILE A CA 1
ATOM 1254 C C . ILE A 1 170 ? 14.968 -1.710 -6.564 1.00 92.81 170 ILE A C 1
ATOM 1256 O O . ILE A 1 170 ? 14.387 -2.209 -7.528 1.00 92.81 170 ILE A O 1
ATOM 1260 N N . ARG A 1 171 ? 15.807 -2.416 -5.795 1.00 93.62 171 ARG A N 1
ATOM 1261 C CA . ARG A 1 171 ? 16.159 -3.816 -6.065 1.00 93.62 171 ARG A CA 1
ATOM 1262 C C . ARG A 1 171 ? 14.935 -4.728 -6.025 1.00 93.62 171 ARG A C 1
ATOM 1264 O O . ARG A 1 171 ? 14.780 -5.570 -6.906 1.00 93.62 171 ARG A O 1
ATOM 1271 N N . TRP A 1 172 ? 14.060 -4.549 -5.037 1.00 96.12 172 TRP A N 1
ATOM 1272 C CA . TRP A 1 172 ? 12.819 -5.312 -4.915 1.00 96.12 172 TRP A CA 1
ATOM 1273 C C . TRP A 1 172 ? 11.875 -5.085 -6.107 1.00 96.12 172 TRP A C 1
ATOM 1275 O O . TRP A 1 172 ? 11.386 -6.055 -6.687 1.00 96.12 172 TRP A O 1
ATOM 1285 N N . ALA A 1 173 ? 11.658 -3.833 -6.524 1.00 95.94 173 ALA A N 1
ATOM 1286 C CA . ALA A 1 173 ? 10.768 -3.509 -7.638 1.00 95.94 173 ALA A CA 1
ATOM 1287 C C . ALA A 1 173 ? 11.301 -4.043 -8.976 1.00 95.94 173 ALA A C 1
ATOM 1289 O O . ALA A 1 173 ? 10.534 -4.602 -9.757 1.00 95.94 173 ALA A O 1
ATOM 1290 N N . LEU A 1 174 ? 12.612 -3.927 -9.213 1.00 94.50 174 LEU A N 1
ATOM 1291 C CA . LEU A 1 174 ? 13.266 -4.475 -10.404 1.00 94.50 174 LEU A CA 1
ATOM 1292 C C . LEU A 1 174 ? 13.206 -6.006 -10.431 1.00 94.50 174 LEU A C 1
ATOM 1294 O O . LEU A 1 174 ? 12.923 -6.588 -11.472 1.00 94.50 174 LEU A O 1
ATOM 1298 N N . HIS A 1 175 ? 13.394 -6.666 -9.285 1.00 95.12 175 HIS A N 1
ATOM 1299 C CA . HIS A 1 175 ? 13.245 -8.118 -9.191 1.00 95.12 175 HIS A CA 1
ATOM 1300 C C . HIS A 1 175 ? 11.807 -8.568 -9.486 1.00 95.12 175 HIS A C 1
ATOM 1302 O O . HIS A 1 175 ? 11.591 -9.559 -10.184 1.00 95.12 175 HIS A O 1
ATOM 1308 N N . LEU A 1 176 ? 10.812 -7.826 -8.989 1.00 96.62 176 LEU A N 1
ATOM 1309 C CA . LEU A 1 176 ? 9.405 -8.102 -9.271 1.00 96.62 176 LEU A CA 1
ATOM 1310 C C . LEU A 1 176 ? 9.057 -7.859 -10.750 1.00 96.62 176 LEU A C 1
ATOM 1312 O O . LEU A 1 176 ? 8.286 -8.625 -11.332 1.00 96.62 176 LEU A O 1
ATOM 1316 N N . GLU A 1 177 ? 9.634 -6.824 -11.366 1.00 95.94 177 GLU A N 1
ATOM 1317 C CA . GLU A 1 177 ? 9.539 -6.577 -12.808 1.00 95.94 177 GLU A CA 1
ATOM 1318 C C . GLU A 1 177 ? 10.134 -7.743 -13.605 1.00 95.94 177 GLU A C 1
ATOM 1320 O O . GLU A 1 177 ? 9.456 -8.268 -14.486 1.00 95.94 177 GLU A O 1
ATOM 1325 N N . ASP A 1 178 ? 11.354 -8.178 -13.278 1.00 95.12 178 ASP A N 1
ATOM 1326 C CA . ASP A 1 178 ? 12.040 -9.293 -13.943 1.00 95.12 178 ASP A CA 1
ATOM 1327 C C . ASP A 1 178 ? 11.249 -10.596 -13.841 1.00 95.12 178 ASP A C 1
ATOM 1329 O O . ASP A 1 178 ? 11.072 -11.299 -14.837 1.00 95.12 178 ASP A O 1
ATOM 1333 N N . TYR A 1 179 ? 10.701 -10.883 -12.659 1.00 95.88 179 TYR A N 1
ATOM 1334 C CA . TYR A 1 179 ? 9.804 -12.015 -12.449 1.00 95.88 179 TYR A CA 1
ATOM 1335 C C . TYR A 1 179 ? 8.590 -11.959 -13.388 1.00 95.88 179 TYR A C 1
ATOM 1337 O O . TYR A 1 179 ? 8.253 -12.953 -14.039 1.00 95.88 179 TYR A O 1
ATOM 1345 N N . LEU A 1 180 ? 7.934 -10.797 -13.494 1.00 95.44 180 LEU A N 1
ATOM 1346 C CA . LEU A 1 180 ? 6.755 -10.643 -14.345 1.00 95.44 180 LEU A CA 1
ATOM 1347 C C . LEU A 1 180 ? 7.108 -10.700 -15.836 1.00 95.44 180 LEU A C 1
ATOM 1349 O O . LEU A 1 180 ? 6.399 -11.344 -16.604 1.00 95.44 180 LEU A O 1
ATOM 1353 N N . ARG A 1 181 ? 8.202 -10.054 -16.245 1.00 95.12 181 ARG A N 1
ATOM 1354 C CA . ARG A 1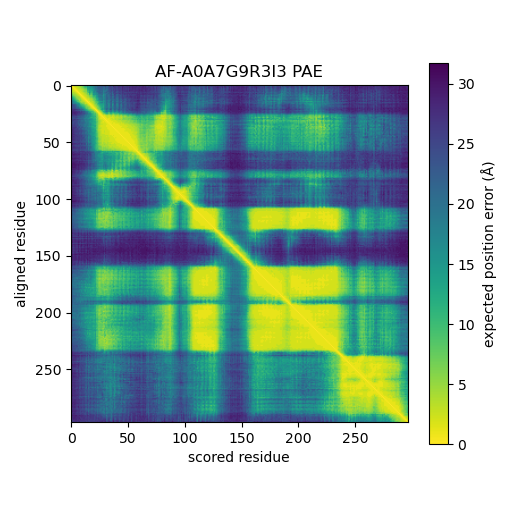 181 ? 8.738 -10.091 -17.612 1.00 95.12 181 ARG A CA 1
ATOM 1355 C C . ARG A 1 181 ? 9.049 -11.507 -18.060 1.00 95.12 181 ARG A C 1
ATOM 1357 O O . ARG A 1 181 ? 8.572 -11.918 -19.110 1.00 95.12 181 ARG A O 1
ATOM 1364 N N . HIS A 1 182 ? 9.759 -12.272 -17.230 1.00 94.62 182 HIS A N 1
ATOM 1365 C CA . HIS A 1 182 ? 10.072 -13.670 -17.511 1.00 94.62 182 HIS A CA 1
ATOM 1366 C C . HIS A 1 182 ? 8.803 -14.496 -17.754 1.00 94.62 182 HIS A C 1
ATOM 1368 O O . HIS A 1 182 ? 8.735 -15.253 -18.716 1.00 94.62 182 HIS A O 1
ATOM 1374 N N . ARG A 1 183 ? 7.764 -14.299 -16.933 1.00 92.69 183 ARG A N 1
ATOM 1375 C CA . ARG A 1 183 ? 6.473 -14.983 -17.100 1.00 92.69 183 ARG A CA 1
ATOM 1376 C C . ARG A 1 183 ? 5.688 -14.570 -18.340 1.00 92.69 183 ARG A C 1
ATOM 1378 O O . ARG A 1 183 ? 4.910 -15.372 -18.842 1.00 92.69 183 ARG A O 1
ATOM 1385 N N . LEU A 1 184 ? 5.808 -13.314 -18.756 1.00 93.19 184 LEU A N 1
ATOM 1386 C CA . LEU A 1 184 ? 5.143 -12.782 -19.946 1.00 93.19 184 LEU A CA 1
ATOM 1387 C C . LEU A 1 184 ? 5.971 -12.985 -21.220 1.00 93.19 184 LEU A C 1
ATOM 1389 O O . LEU A 1 184 ? 5.534 -12.550 -22.281 1.00 93.19 184 LEU A O 1
ATOM 1393 N N . GLU A 1 185 ? 7.154 -13.599 -21.105 1.00 94.88 185 GLU A N 1
ATOM 1394 C CA . GLU A 1 185 ? 8.145 -13.713 -22.180 1.00 94.88 185 GLU A CA 1
ATOM 1395 C C . GLU A 1 185 ? 8.510 -12.343 -22.797 1.00 94.88 185 GLU A C 1
ATOM 1397 O O . GLU A 1 185 ? 8.907 -12.248 -23.957 1.00 94.88 185 GLU A O 1
ATOM 1402 N N . ASP A 1 186 ? 8.395 -11.263 -22.011 1.00 92.19 186 ASP A N 1
ATOM 1403 C CA . ASP A 1 186 ? 8.723 -9.901 -22.440 1.00 92.19 186 ASP A CA 1
ATOM 1404 C C . ASP A 1 186 ? 10.198 -9.605 -22.124 1.00 92.19 186 ASP A C 1
ATOM 1406 O O . ASP A 1 186 ? 10.584 -9.629 -20.949 1.00 92.19 186 ASP A O 1
ATOM 1410 N N . PRO A 1 187 ? 11.060 -9.329 -23.120 1.00 89.62 187 PRO A N 1
ATOM 1411 C CA . PRO A 1 187 ? 12.474 -9.082 -22.871 1.00 89.62 187 PRO A CA 1
ATOM 1412 C C . PRO A 1 187 ? 12.684 -7.881 -21.942 1.00 89.62 187 PRO A C 1
ATOM 1414 O O . PRO A 1 187 ? 12.074 -6.821 -22.094 1.00 89.62 187 PRO A O 1
ATOM 1417 N N . ALA A 1 188 ? 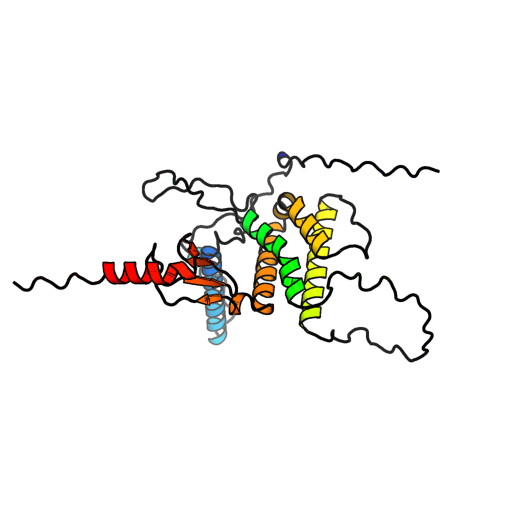13.587 -8.033 -20.972 1.00 83.81 188 ALA A N 1
ATOM 1418 C CA . ALA A 1 188 ? 13.993 -6.923 -20.122 1.00 83.81 188 ALA A CA 1
ATOM 1419 C C . ALA A 1 188 ? 14.866 -5.934 -20.912 1.00 83.81 188 ALA A C 1
ATOM 1421 O O . ALA A 1 188 ? 15.772 -6.358 -21.639 1.00 83.81 188 ALA A O 1
ATOM 1422 N N . PRO A 1 189 ? 14.642 -4.614 -20.771 1.00 81.69 189 PRO A N 1
ATOM 1423 C CA . PRO A 1 189 ? 15.598 -3.638 -21.265 1.00 81.69 189 PRO A CA 1
ATOM 1424 C C . PRO A 1 189 ? 16.937 -3.810 -20.525 1.00 81.69 189 PRO A C 1
ATOM 1426 O O . PRO A 1 189 ? 16.944 -4.163 -19.341 1.00 81.69 189 PRO A O 1
ATOM 1429 N N . PRO A 1 190 ? 18.080 -3.565 -21.189 1.00 76.44 190 PRO A N 1
ATOM 1430 C CA . PRO A 1 190 ? 19.384 -3.712 -20.557 1.00 76.44 190 PRO A CA 1
ATOM 1431 C C . PRO A 1 190 ? 19.548 -2.737 -19.380 1.00 76.44 190 PRO A C 1
ATOM 1433 O O . PRO A 1 190 ? 19.212 -1.553 -19.475 1.00 76.44 190 PRO A O 1
ATOM 1436 N N . HIS A 1 191 ? 20.123 -3.219 -18.276 1.00 66.94 191 HIS A N 1
ATOM 1437 C CA . HIS A 1 191 ? 20.741 -2.349 -17.269 1.00 66.94 191 HIS A CA 1
ATOM 1438 C C . HIS A 1 191 ? 21.869 -1.536 -17.936 1.00 66.94 191 HIS A C 1
ATOM 1440 O O . HIS A 1 191 ? 22.567 -2.107 -18.776 1.00 66.94 191 HIS A O 1
ATOM 1446 N N . PRO A 1 192 ? 22.065 -0.233 -17.638 1.00 64.69 192 PRO A N 1
ATOM 1447 C CA . PRO A 1 192 ? 21.701 0.507 -16.418 1.00 64.69 192 PRO A CA 1
ATOM 1448 C C . PRO A 1 192 ? 20.447 1.395 -16.518 1.00 64.69 192 PRO A C 1
ATOM 1450 O O . PRO A 1 192 ? 20.171 2.168 -15.607 1.00 64.69 192 PRO A O 1
ATOM 1453 N N . TYR A 1 193 ? 19.673 1.313 -17.600 1.00 74.31 193 TYR A N 1
ATOM 1454 C CA . TYR A 1 193 ? 18.617 2.296 -17.883 1.00 74.31 193 TYR A CA 1
ATOM 1455 C C . TYR A 1 193 ? 17.319 2.110 -17.094 1.00 74.31 193 TYR A C 1
ATOM 1457 O O . TYR A 1 193 ? 16.365 2.818 -17.375 1.00 74.31 193 TYR A O 1
ATOM 1465 N N . ARG A 1 194 ? 17.252 1.162 -16.153 1.00 83.94 194 ARG A N 1
ATOM 1466 C CA . ARG A 1 194 ? 16.013 0.846 -15.432 1.00 83.94 194 ARG A CA 1
ATOM 1467 C C . ARG A 1 194 ? 15.939 1.595 -14.114 1.00 83.94 194 ARG A C 1
ATOM 1469 O O . ARG A 1 194 ? 16.748 1.365 -13.217 1.00 83.94 194 ARG A O 1
ATOM 1476 N N . THR A 1 195 ? 14.932 2.444 -13.993 1.00 91.62 195 THR A N 1
ATOM 1477 C CA . THR A 1 195 ? 14.620 3.197 -12.774 1.00 91.62 195 THR A CA 1
ATOM 1478 C C . THR A 1 195 ? 13.464 2.562 -11.997 1.00 91.62 195 THR A C 1
ATOM 1480 O O . THR A 1 195 ? 12.657 1.812 -12.550 1.00 91.62 195 THR A O 1
ATOM 1483 N N . LEU A 1 196 ? 13.320 2.909 -10.711 1.00 93.25 196 LEU A N 1
ATOM 1484 C CA . LEU A 1 196 ? 12.150 2.516 -9.910 1.00 93.25 196 LEU A CA 1
ATOM 1485 C C . LEU A 1 196 ? 10.835 2.962 -10.564 1.00 93.25 196 LEU A C 1
ATOM 1487 O O . LEU A 1 196 ? 9.863 2.210 -10.570 1.00 93.25 196 LEU A O 1
ATOM 1491 N N . ALA A 1 197 ? 10.806 4.174 -11.125 1.00 93.00 197 ALA A N 1
ATOM 1492 C CA . ALA A 1 197 ? 9.621 4.719 -11.777 1.00 93.00 197 ALA A CA 1
ATOM 1493 C C . ALA A 1 197 ? 9.204 3.890 -13.003 1.00 93.00 197 ALA A C 1
ATOM 1495 O O . ALA A 1 197 ? 8.017 3.623 -13.186 1.00 93.00 197 ALA A O 1
ATOM 1496 N N . GLU A 1 198 ? 10.161 3.442 -13.818 1.00 93.69 198 GLU A N 1
ATOM 1497 C CA . GLU A 1 198 ? 9.889 2.588 -14.981 1.00 93.69 198 GLU A CA 1
ATOM 1498 C C . GLU A 1 198 ? 9.447 1.184 -14.574 1.00 93.69 198 GLU A C 1
ATOM 1500 O O . GLU A 1 198 ? 8.460 0.687 -15.122 1.00 93.69 198 GLU A O 1
ATOM 1505 N N . ALA A 1 199 ? 10.105 0.586 -13.576 1.00 95.06 199 ALA A N 1
ATOM 1506 C CA . ALA A 1 199 ? 9.725 -0.716 -13.037 1.00 95.06 199 ALA A CA 1
ATOM 1507 C C . ALA A 1 199 ? 8.287 -0.692 -12.499 1.00 95.06 199 ALA A C 1
ATOM 1509 O O . ALA A 1 199 ? 7.445 -1.505 -12.884 1.00 95.06 199 ALA A O 1
ATOM 1510 N N . VAL A 1 200 ? 7.956 0.309 -11.676 1.00 96.62 200 VAL A N 1
ATOM 1511 C CA . VAL A 1 200 ? 6.599 0.514 -11.147 1.00 96.62 200 VAL A CA 1
ATOM 1512 C C . VAL A 1 200 ? 5.595 0.781 -12.269 1.00 96.62 200 VAL A C 1
ATOM 1514 O O . VAL A 1 200 ? 4.496 0.224 -12.248 1.00 96.62 200 VAL A O 1
ATOM 1517 N N . ALA A 1 201 ? 5.947 1.584 -13.277 1.00 95.50 201 ALA A N 1
ATOM 1518 C CA . ALA A 1 201 ? 5.072 1.844 -14.419 1.00 95.50 201 ALA A CA 1
ATOM 1519 C C . ALA A 1 201 ? 4.788 0.573 -15.236 1.00 95.50 201 ALA A C 1
ATOM 1521 O O . ALA A 1 201 ? 3.653 0.377 -15.686 1.00 95.50 201 ALA A O 1
ATOM 1522 N N . TYR A 1 202 ? 5.785 -0.297 -15.414 1.00 95.75 202 TYR A N 1
ATOM 1523 C CA . TYR A 1 202 ? 5.616 -1.598 -16.055 1.00 95.75 202 TYR A CA 1
ATOM 1524 C C . TYR A 1 202 ? 4.701 -2.507 -15.225 1.00 95.75 202 TYR A C 1
ATOM 1526 O O . TYR A 1 202 ? 3.676 -2.972 -15.727 1.00 95.75 202 TYR A O 1
ATOM 1534 N N . LEU A 1 203 ? 5.001 -2.682 -13.936 1.00 96.69 203 LEU A N 1
ATOM 1535 C CA . LEU A 1 203 ? 4.207 -3.505 -13.022 1.00 96.69 203 LEU A CA 1
ATOM 1536 C C . LEU A 1 203 ? 2.748 -3.037 -12.937 1.00 96.69 203 LEU A C 1
ATOM 1538 O O . LEU A 1 203 ? 1.833 -3.857 -12.949 1.00 96.69 203 LEU A O 1
ATOM 1542 N N . HIS A 1 204 ? 2.512 -1.724 -12.909 1.00 95.50 204 HIS A N 1
ATOM 1543 C CA . HIS A 1 204 ? 1.166 -1.155 -12.900 1.00 95.50 204 HIS A CA 1
ATOM 1544 C C . HIS A 1 204 ? 0.427 -1.405 -14.225 1.00 95.50 204 HIS A C 1
ATOM 1546 O O . HIS A 1 204 ? -0.745 -1.781 -14.214 1.00 95.50 204 HIS A O 1
ATOM 1552 N N . ARG A 1 205 ? 1.095 -1.225 -15.376 1.00 94.88 205 ARG A N 1
ATOM 1553 C CA . ARG A 1 205 ? 0.518 -1.507 -16.706 1.00 94.88 205 ARG A CA 1
ATOM 1554 C C . ARG A 1 205 ? 0.101 -2.970 -16.842 1.00 94.88 205 ARG A C 1
ATOM 1556 O O . ARG A 1 205 ? -0.953 -3.250 -17.402 1.00 94.88 205 ARG A O 1
ATOM 1563 N N . HIS A 1 206 ? 0.906 -3.878 -16.298 1.00 93.69 206 HIS A N 1
ATOM 1564 C CA . HIS A 1 206 ? 0.653 -5.316 -16.297 1.00 93.69 206 HIS A CA 1
ATOM 1565 C C . HIS A 1 206 ? 0.019 -5.801 -14.984 1.00 93.69 206 HIS A C 1
ATOM 1567 O O . HIS A 1 206 ? 0.111 -6.981 -14.650 1.00 93.69 206 HIS A O 1
ATOM 1573 N N . GLY A 1 207 ? -0.667 -4.912 -14.252 1.00 90.38 207 GLY A N 1
ATOM 1574 C CA . GLY A 1 207 ? -1.224 -5.199 -12.931 1.00 90.38 207 GLY A CA 1
ATOM 1575 C C . GLY A 1 207 ? -2.161 -6.408 -12.910 1.00 90.38 207 GLY A C 1
ATOM 1576 O O . GLY A 1 207 ? -2.084 -7.225 -12.000 1.00 90.38 207 GLY A O 1
ATOM 1577 N N . THR A 1 208 ? -2.988 -6.595 -13.942 1.00 84.88 208 THR A N 1
ATOM 1578 C CA . THR A 1 208 ? -3.851 -7.784 -14.052 1.00 84.88 208 THR A CA 1
ATOM 1579 C C . THR A 1 208 ? -3.031 -9.076 -14.118 1.00 84.88 208 THR A C 1
ATOM 1581 O O . THR A 1 208 ? -3.337 -10.026 -13.405 1.00 84.88 208 THR A O 1
ATOM 1584 N N . ALA A 1 209 ? -1.958 -9.106 -14.915 1.00 86.31 209 ALA A N 1
ATOM 1585 C CA . ALA A 1 209 ? -1.086 -10.274 -15.031 1.00 86.31 209 ALA A CA 1
ATOM 1586 C C . ALA A 1 209 ? -0.275 -10.515 -13.748 1.00 86.31 209 ALA A C 1
ATOM 1588 O O . ALA A 1 209 ? -0.162 -11.653 -13.297 1.00 86.31 209 ALA A O 1
ATOM 1589 N N . LEU A 1 210 ? 0.224 -9.445 -13.119 1.00 91.19 210 LEU A N 1
ATOM 1590 C CA . LEU A 1 210 ? 0.925 -9.501 -11.835 1.00 91.19 210 LEU A CA 1
ATOM 1591 C C . LEU A 1 210 ? 0.060 -10.167 -10.755 1.00 91.19 210 LEU A C 1
ATOM 1593 O O . LEU A 1 210 ? 0.519 -11.060 -10.040 1.00 91.19 210 LEU A O 1
ATOM 1597 N N . LEU A 1 211 ? -1.210 -9.766 -10.672 1.00 86.12 211 LEU A N 1
ATOM 1598 C CA . LEU A 1 211 ? -2.153 -10.260 -9.667 1.00 86.12 211 LEU A CA 1
ATOM 1599 C C . LEU A 1 211 ? -2.822 -11.593 -10.060 1.00 86.12 211 LEU A C 1
ATOM 1601 O O . LEU A 1 211 ? -3.505 -12.199 -9.239 1.00 86.12 211 LEU A O 1
ATOM 1605 N N . ALA A 1 212 ? -2.587 -12.083 -11.279 1.00 82.12 212 ALA A N 1
ATOM 1606 C CA . ALA A 1 212 ? -2.985 -13.418 -11.728 1.00 82.12 212 ALA A CA 1
ATOM 1607 C C . ALA A 1 212 ? -1.891 -14.483 -11.498 1.00 82.12 212 ALA A C 1
ATOM 1609 O O . ALA A 1 212 ? -2.113 -15.666 -11.752 1.00 82.12 212 ALA A O 1
ATOM 1610 N N . THR A 1 213 ? -0.703 -14.095 -11.019 1.00 84.94 213 THR A N 1
ATOM 1611 C CA . THR A 1 213 ? 0.404 -15.037 -10.778 1.00 84.94 213 THR A CA 1
ATOM 1612 C C . THR A 1 213 ? 0.113 -16.012 -9.621 1.00 84.94 213 THR A C 1
ATOM 1614 O O . THR A 1 213 ? -0.692 -15.696 -8.747 1.00 84.94 213 THR A O 1
ATOM 1617 N N . PRO A 1 214 ? 0.780 -17.185 -9.545 1.00 82.94 214 PRO A N 1
ATOM 1618 C CA . PRO A 1 214 ? 0.733 -18.122 -8.416 1.00 82.94 214 PRO A CA 1
ATOM 1619 C C . PRO A 1 214 ? 1.267 -17.565 -7.089 1.00 82.94 214 PRO A C 1
ATOM 1621 O O . PRO A 1 214 ? 0.865 -18.041 -6.029 1.00 82.94 214 PRO A O 1
ATOM 1624 N N . ASP A 1 215 ? 2.056 -16.495 -7.131 1.00 85.62 215 ASP A N 1
ATOM 1625 C CA . ASP A 1 215 ? 2.590 -15.806 -5.946 1.00 85.62 215 ASP A CA 1
ATOM 1626 C C . ASP A 1 215 ? 1.817 -14.539 -5.587 1.00 85.62 215 ASP A C 1
ATOM 1628 O O . ASP A 1 215 ? 2.215 -13.768 -4.715 1.00 85.62 215 ASP A O 1
ATOM 1632 N N . ALA A 1 216 ? 0.719 -14.290 -6.287 1.00 83.12 216 ALA A N 1
ATOM 1633 C CA . ALA A 1 216 ? 0.068 -13.006 -6.268 1.00 83.12 216 ALA A CA 1
ATOM 1634 C C . ALA A 1 216 ? -0.341 -12.586 -4.830 1.00 83.12 216 ALA A C 1
ATOM 1636 O O . ALA A 1 216 ? -0.030 -11.464 -4.430 1.00 83.12 216 ALA A O 1
ATOM 1637 N N . ALA A 1 217 ? -0.921 -13.462 -4.000 1.00 79.62 217 ALA A N 1
ATOM 1638 C CA . ALA A 1 217 ? -1.280 -13.104 -2.619 1.00 79.62 217 ALA A CA 1
ATOM 1639 C C . ALA A 1 217 ? -0.076 -12.582 -1.807 1.00 79.62 217 ALA A C 1
ATOM 1641 O O . ALA A 1 217 ? -0.186 -11.557 -1.129 1.00 79.62 217 ALA A O 1
ATOM 1642 N N . ARG A 1 218 ? 1.091 -13.231 -1.939 1.00 87.12 218 ARG A N 1
ATOM 1643 C CA . ARG A 1 218 ? 2.361 -12.772 -1.360 1.00 87.12 218 ARG A CA 1
ATOM 1644 C C . ARG A 1 218 ? 2.788 -11.426 -1.949 1.00 87.12 218 ARG A C 1
ATOM 1646 O O . ARG A 1 218 ? 3.004 -10.497 -1.185 1.00 87.12 218 ARG A O 1
ATOM 1653 N N . ILE A 1 219 ? 2.805 -11.281 -3.276 1.00 91.12 219 ILE A N 1
ATOM 1654 C CA . ILE A 1 219 ? 3.163 -10.019 -3.954 1.00 91.12 219 ILE A CA 1
ATOM 1655 C C . ILE A 1 219 ? 2.277 -8.854 -3.481 1.00 91.12 219 ILE A C 1
ATOM 1657 O O . ILE A 1 219 ? 2.769 -7.763 -3.202 1.00 91.12 219 ILE A O 1
ATOM 1661 N N . GLY A 1 220 ? 0.966 -9.072 -3.354 1.00 89.12 220 GLY A N 1
ATOM 1662 C CA . GLY A 1 220 ? 0.027 -8.069 -2.858 1.00 89.12 220 GLY A CA 1
ATOM 1663 C C . GLY A 1 220 ? 0.321 -7.647 -1.416 1.00 89.12 220 GLY A C 1
ATOM 1664 O O . GLY A 1 220 ? 0.257 -6.454 -1.114 1.00 89.12 220 GLY A O 1
ATOM 1665 N N . ARG A 1 221 ? 0.679 -8.598 -0.536 1.00 86.00 221 ARG A N 1
ATOM 1666 C CA . ARG A 1 221 ? 1.152 -8.298 0.830 1.00 86.00 221 ARG A CA 1
ATOM 1667 C C . ARG A 1 221 ? 2.441 -7.483 0.788 1.00 86.00 221 ARG A C 1
ATOM 1669 O O . ARG A 1 221 ? 2.467 -6.404 1.373 1.00 86.00 221 ARG A O 1
ATOM 1676 N N . ASP A 1 222 ? 3.431 -7.935 0.022 1.00 93.56 222 ASP A N 1
ATOM 1677 C CA . ASP A 1 222 ? 4.741 -7.288 -0.102 1.00 93.56 222 ASP A CA 1
ATOM 1678 C C . ASP A 1 222 ? 4.602 -5.823 -0.554 1.00 93.56 222 ASP A C 1
ATOM 1680 O O . ASP A 1 222 ? 5.216 -4.934 0.035 1.00 93.56 222 ASP A O 1
ATOM 1684 N N . ILE A 1 223 ? 3.732 -5.536 -1.534 1.00 94.44 223 ILE A N 1
ATOM 1685 C CA . ILE A 1 223 ? 3.431 -4.165 -1.985 1.00 94.44 223 ILE A CA 1
ATOM 1686 C C . ILE A 1 223 ? 2.842 -3.324 -0.844 1.00 94.44 223 ILE A C 1
ATOM 1688 O O . ILE A 1 223 ? 3.296 -2.206 -0.587 1.00 94.44 223 ILE A O 1
ATOM 1692 N N . LEU A 1 224 ? 1.814 -3.836 -0.161 1.00 90.69 224 LEU A N 1
ATOM 1693 C CA . LEU A 1 224 ? 1.125 -3.094 0.898 1.00 90.69 224 LEU A CA 1
ATOM 1694 C C . LEU A 1 224 ? 2.025 -2.859 2.117 1.00 90.69 224 LEU A C 1
ATOM 1696 O O . LEU A 1 224 ? 1.953 -1.794 2.733 1.00 90.69 224 LEU A O 1
ATOM 1700 N N . ASP A 1 225 ? 2.854 -3.835 2.472 1.00 91.19 225 ASP A N 1
ATOM 1701 C CA . ASP A 1 225 ? 3.767 -3.755 3.607 1.00 91.19 225 ASP A CA 1
ATOM 1702 C C . ASP A 1 225 ? 4.951 -2.833 3.301 1.00 91.19 225 ASP A C 1
ATOM 1704 O O . ASP A 1 225 ? 5.284 -1.985 4.136 1.00 91.19 225 ASP A O 1
ATOM 1708 N N . THR A 1 226 ? 5.507 -2.899 2.086 1.00 95.06 226 THR A N 1
ATOM 1709 C CA . THR A 1 226 ? 6.534 -1.960 1.601 1.00 95.06 226 THR A CA 1
ATOM 1710 C C . THR A 1 226 ? 6.008 -0.528 1.623 1.00 95.06 226 THR A C 1
ATOM 1712 O O . THR A 1 226 ? 6.655 0.359 2.180 1.00 95.06 226 THR A O 1
ATOM 1715 N N . HIS A 1 227 ? 4.787 -0.301 1.129 1.00 94.50 227 HIS A N 1
ATOM 1716 C CA . HIS A 1 227 ? 4.149 1.012 1.185 1.00 94.50 227 HIS A CA 1
ATOM 1717 C C . HIS A 1 227 ? 3.986 1.521 2.623 1.00 94.50 227 HIS A C 1
ATOM 1719 O O . HIS A 1 227 ? 4.393 2.637 2.942 1.00 94.50 227 HIS A O 1
ATOM 1725 N N . ARG A 1 228 ? 3.427 0.699 3.524 1.00 90.31 228 ARG A N 1
ATOM 1726 C CA . ARG A 1 228 ? 3.245 1.072 4.939 1.00 90.31 228 ARG A CA 1
ATOM 1727 C C . ARG A 1 228 ? 4.575 1.300 5.658 1.00 90.31 228 ARG A C 1
ATOM 1729 O O . ARG A 1 228 ? 4.639 2.084 6.603 1.00 90.31 228 ARG A O 1
ATOM 1736 N N . ARG A 1 229 ? 5.637 0.580 5.288 1.00 92.69 229 ARG A N 1
ATOM 1737 C CA . ARG A 1 229 ? 6.996 0.808 5.808 1.00 92.69 229 ARG A CA 1
ATOM 1738 C C . ARG A 1 229 ? 7.514 2.172 5.354 1.00 92.69 229 ARG A C 1
ATOM 1740 O O . ARG A 1 229 ? 7.965 2.944 6.195 1.00 92.69 229 ARG A O 1
ATOM 1747 N N . LEU A 1 230 ? 7.383 2.488 4.069 1.00 91.50 230 LEU A N 1
ATOM 1748 C CA . LEU A 1 230 ? 7.786 3.772 3.503 1.00 91.50 230 LEU A CA 1
ATOM 1749 C C . LEU A 1 230 ? 7.028 4.964 4.099 1.00 91.50 230 LEU A C 1
ATOM 1751 O O . LEU A 1 230 ? 7.658 5.934 4.510 1.00 91.50 230 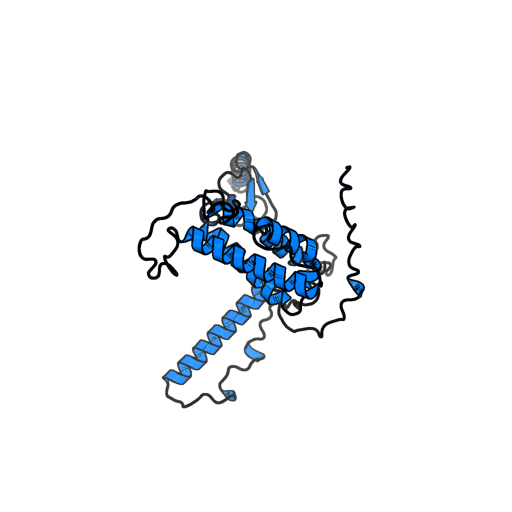LEU A O 1
ATOM 1755 N N . GLU A 1 231 ? 5.700 4.882 4.217 1.00 90.62 231 GLU A N 1
ATOM 1756 C CA . GLU A 1 231 ? 4.881 5.939 4.835 1.00 90.62 231 GLU A CA 1
ATOM 1757 C C . GLU A 1 231 ? 5.351 6.273 6.258 1.00 90.62 231 GLU A C 1
ATOM 1759 O O . GLU A 1 231 ? 5.431 7.449 6.634 1.00 90.62 231 GLU A O 1
ATOM 1764 N N . ARG A 1 232 ? 5.704 5.242 7.039 1.00 87.50 232 ARG A N 1
ATOM 1765 C CA . ARG A 1 232 ? 6.231 5.398 8.401 1.00 87.50 232 ARG A CA 1
ATOM 1766 C C . ARG A 1 232 ? 7.603 6.066 8.416 1.00 87.50 232 ARG A C 1
ATOM 1768 O O . ARG A 1 232 ? 7.828 6.931 9.258 1.00 87.50 232 ARG A O 1
ATOM 1775 N N . LEU A 1 233 ? 8.496 5.686 7.500 1.00 88.31 233 LEU A N 1
ATOM 1776 C CA . LEU A 1 233 ? 9.856 6.231 7.419 1.00 88.31 233 LEU A CA 1
ATOM 1777 C C . LEU A 1 233 ? 9.878 7.689 6.951 1.00 88.31 233 LEU A C 1
ATOM 1779 O O . LEU A 1 233 ? 10.564 8.506 7.555 1.00 88.31 233 LEU A O 1
ATOM 1783 N N . VAL A 1 234 ? 9.074 8.034 5.943 1.00 86.94 234 VAL A N 1
ATOM 1784 C CA . VAL A 1 234 ? 8.907 9.422 5.471 1.00 86.94 234 VAL A CA 1
ATOM 1785 C C . VAL A 1 234 ? 8.175 10.282 6.515 1.00 86.94 234 VAL A C 1
ATOM 1787 O O . VAL A 1 234 ? 8.153 11.506 6.434 1.00 86.94 234 VAL A O 1
ATOM 1790 N N . GLY A 1 235 ? 7.557 9.661 7.524 1.00 78.00 235 GLY A N 1
ATOM 1791 C CA . GLY A 1 235 ? 6.783 10.372 8.532 1.00 78.00 235 GLY A CA 1
ATOM 1792 C C . GLY A 1 235 ? 5.463 10.923 7.990 1.00 78.00 235 GLY A C 1
ATOM 1793 O O . GLY A 1 235 ? 4.858 11.771 8.643 1.00 78.00 235 GLY A O 1
ATOM 1794 N N . GLN A 1 236 ? 4.958 10.422 6.855 1.00 64.00 236 GLN A N 1
ATOM 1795 C CA . GLN A 1 236 ? 3.632 10.806 6.350 1.00 64.00 236 GLN A CA 1
ATOM 1796 C C . GLN A 1 236 ? 2.513 10.481 7.356 1.00 64.00 236 GLN A C 1
ATOM 1798 O O . GLN A 1 236 ? 1.501 11.183 7.398 1.00 64.00 236 GLN A O 1
ATOM 1803 N N . ASP A 1 237 ? 2.717 9.481 8.220 1.00 56.00 237 ASP A N 1
ATOM 1804 C CA . ASP A 1 237 ? 1.824 9.198 9.350 1.00 56.00 237 ASP A CA 1
ATOM 1805 C C . ASP A 1 237 ? 1.913 10.252 10.470 1.00 56.00 237 ASP A C 1
ATOM 1807 O O . ASP A 1 237 ? 0.906 10.550 11.116 1.00 56.00 237 ASP A O 1
ATOM 1811 N N . ARG A 1 238 ? 3.094 10.849 10.697 1.00 56.72 238 ARG A N 1
ATOM 1812 C CA . ARG A 1 238 ? 3.295 11.929 11.688 1.00 56.72 238 ARG A CA 1
ATOM 1813 C C . ARG A 1 238 ? 2.705 13.256 11.224 1.00 56.72 238 ARG A C 1
ATOM 1815 O O . ARG A 1 238 ? 2.301 14.059 12.055 1.00 56.72 238 ARG A O 1
ATOM 1822 N N . LEU A 1 239 ? 2.591 13.417 9.913 1.00 68.81 239 LEU A N 1
ATOM 1823 C CA . LEU A 1 239 ? 1.979 14.554 9.244 1.00 68.81 239 LEU A CA 1
ATOM 1824 C C . LEU A 1 239 ? 0.446 14.456 9.178 1.00 68.81 239 LEU A C 1
ATOM 1826 O O . LEU A 1 239 ? -0.188 15.168 8.415 1.00 68.81 239 LEU A O 1
ATOM 1830 N N . THR A 1 240 ? -0.197 13.531 9.898 1.00 77.44 240 THR A N 1
ATOM 1831 C CA . THR A 1 240 ? -1.664 13.448 9.926 1.00 77.44 240 THR A CA 1
ATOM 1832 C C . THR A 1 240 ? -2.201 13.945 11.265 1.00 77.44 240 THR A C 1
ATOM 1834 O O . THR A 1 240 ? -2.248 13.210 12.254 1.00 77.44 240 THR A O 1
ATOM 1837 N N . HIS A 1 241 ? -2.671 15.190 11.291 1.00 84.69 241 HIS A N 1
ATOM 1838 C CA . HIS A 1 241 ? -3.345 15.779 12.437 1.00 84.69 241 HIS A CA 1
ATOM 1839 C C . HIS A 1 241 ? -4.683 15.092 12.711 1.00 84.69 241 HIS A C 1
ATOM 1841 O O . HIS A 1 241 ? -5.566 15.006 11.849 1.00 84.69 241 HIS A O 1
ATOM 1847 N N . ARG A 1 242 ? -4.848 14.612 13.945 1.00 89.31 242 ARG A N 1
ATOM 1848 C CA . ARG A 1 242 ? -6.133 14.130 14.454 1.00 89.31 242 ARG A CA 1
ATOM 1849 C C . ARG A 1 242 ? -6.915 15.315 14.995 1.00 89.31 242 ARG A C 1
ATOM 1851 O O . ARG A 1 242 ? -6.422 16.039 15.851 1.00 89.31 242 ARG A O 1
ATOM 1858 N N . ILE A 1 243 ? -8.132 15.471 14.502 1.00 91.81 243 ILE A N 1
ATOM 1859 C CA . ILE A 1 243 ? -9.041 16.538 14.904 1.00 91.81 243 ILE A CA 1
ATOM 1860 C C . ILE A 1 243 ? -9.946 15.954 16.003 1.00 91.81 243 ILE A C 1
ATOM 1862 O O . ILE A 1 243 ? -10.586 14.922 15.760 1.00 91.81 243 ILE A O 1
ATOM 1866 N N . PRO A 1 244 ? 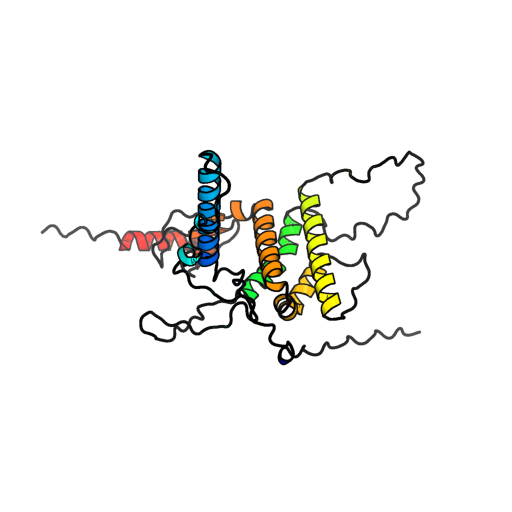-9.934 16.506 17.233 1.00 89.56 244 PRO A N 1
ATOM 1867 C CA . PRO A 1 244 ? -10.643 15.929 18.380 1.00 89.56 244 PRO A CA 1
ATOM 1868 C C . PRO A 1 244 ? -12.174 15.969 18.237 1.00 89.56 244 PRO A C 1
ATOM 1870 O O . PRO A 1 244 ? -12.877 15.197 18.901 1.00 89.56 244 PRO A O 1
ATOM 1873 N N . GLU A 1 245 ? -12.690 16.836 17.370 1.00 89.56 245 GLU A N 1
ATOM 1874 C CA . GLU A 1 245 ? -14.107 17.017 17.100 1.00 89.56 245 GLU A CA 1
ATOM 1875 C C . GLU A 1 245 ? -14.742 15.769 16.448 1.00 89.56 245 GLU A C 1
ATOM 1877 O O . GLU A 1 245 ? -14.133 15.078 15.619 1.00 89.56 245 GLU A O 1
ATOM 1882 N N . PRO A 1 246 ? -16.001 15.446 16.798 1.00 91.50 246 PRO A N 1
ATOM 1883 C CA . PRO A 1 246 ? -16.728 14.367 16.151 1.00 91.50 246 PRO A CA 1
ATOM 1884 C C . PRO A 1 246 ? -17.085 14.735 14.708 1.00 91.50 246 PRO A C 1
ATOM 1886 O O . PRO A 1 246 ? -17.387 15.878 14.378 1.00 91.50 246 PRO A O 1
ATOM 1889 N N . CYS A 1 247 ? -17.130 13.725 13.844 1.00 90.25 247 CYS A N 1
ATOM 1890 C CA . CYS A 1 247 ? -17.572 13.869 12.464 1.00 90.25 247 CYS A CA 1
ATOM 1891 C C . CYS A 1 247 ? -19.000 14.456 12.379 1.00 90.25 247 CYS A C 1
ATOM 1893 O O . CYS A 1 247 ? -19.929 13.827 12.895 1.00 90.25 247 CYS A O 1
ATOM 1895 N N . PRO A 1 248 ? -19.233 15.574 11.656 1.00 89.19 248 PRO A N 1
ATOM 1896 C CA . PRO A 1 248 ? -20.570 16.153 11.499 1.00 89.19 248 PRO A CA 1
ATOM 1897 C C . PRO A 1 248 ? -21.593 15.208 10.859 1.00 89.19 248 PRO A C 1
ATOM 1899 O O . PRO A 1 248 ? -22.790 15.370 11.075 1.00 89.19 248 PRO A O 1
ATOM 1902 N N . ARG A 1 249 ? -21.155 14.195 10.099 1.00 86.56 249 ARG A N 1
ATOM 1903 C CA . ARG A 1 249 ? -22.043 13.218 9.448 1.00 86.56 249 ARG A CA 1
ATOM 1904 C C . ARG A 1 249 ? -22.367 12.017 10.339 1.00 86.56 249 ARG A C 1
ATOM 1906 O O . ARG A 1 249 ? -23.530 11.777 10.627 1.00 86.56 249 ARG A O 1
ATOM 1913 N N . CYS A 1 250 ? -21.358 11.254 10.767 1.00 89.12 250 CYS A N 1
ATOM 1914 C CA . CYS A 1 250 ? -21.547 9.991 11.501 1.00 89.12 250 CYS A CA 1
ATOM 1915 C C . CYS A 1 250 ? -21.378 10.108 13.024 1.00 89.12 250 CYS A C 1
ATOM 1917 O O . CYS A 1 250 ? -21.507 9.110 13.726 1.00 89.12 250 CYS A O 1
ATOM 1919 N N . LYS A 1 251 ? -21.046 11.301 13.532 1.00 88.94 251 LYS A N 1
ATOM 1920 C CA . LYS A 1 251 ? -20.887 11.647 14.958 1.00 88.94 251 LYS A CA 1
ATOM 1921 C C . LYS A 1 251 ? -19.768 10.911 15.709 1.00 88.94 251 LYS A C 1
ATOM 1923 O O . LYS A 1 251 ? -19.585 11.126 16.901 1.00 88.94 251 LYS A O 1
ATOM 1928 N N . ARG A 1 252 ? -18.965 10.089 15.026 1.00 87.56 252 ARG A N 1
ATOM 1929 C CA . ARG A 1 252 ? -17.799 9.400 15.607 1.00 87.56 252 ARG A CA 1
ATOM 1930 C C . ARG A 1 252 ? -16.548 10.285 15.576 1.00 87.56 252 ARG A C 1
ATOM 1932 O O . ARG A 1 252 ? -16.338 11.034 14.619 1.00 87.56 252 ARG A O 1
ATOM 1939 N N . LYS A 1 253 ? -15.683 10.161 16.588 1.00 92.31 253 LYS A N 1
ATOM 1940 C CA . LYS A 1 253 ? -14.377 10.845 16.666 1.00 92.31 253 LYS A CA 1
ATOM 1941 C C . LYS A 1 253 ? -13.365 10.182 15.737 1.00 92.31 253 LYS A C 1
ATOM 1943 O O . LYS A 1 253 ? -12.745 9.186 16.098 1.00 92.31 253 LYS A O 1
ATOM 1948 N N . GLY A 1 254 ? -13.233 10.700 14.522 1.00 90.56 254 GLY A N 1
ATOM 1949 C CA . GLY A 1 254 ? -12.390 10.085 13.497 1.00 90.56 254 GLY A CA 1
ATOM 1950 C C . GLY A 1 254 ? -11.965 11.030 12.386 1.00 90.56 254 GLY A C 1
ATOM 1951 O O . GLY A 1 254 ? -11.683 10.561 11.286 1.00 90.56 254 GLY A O 1
ATOM 1952 N N . LEU A 1 255 ? -11.984 12.337 12.639 1.00 92.94 255 LEU A N 1
ATOM 1953 C CA . LEU A 1 255 ? -11.549 13.337 11.677 1.00 92.94 255 LEU A CA 1
ATOM 1954 C C . LEU A 1 255 ? -10.019 13.392 11.638 1.00 92.94 255 LEU A C 1
ATOM 1956 O O . LEU A 1 255 ? -9.351 13.427 12.674 1.00 92.94 255 LEU A O 1
ATOM 1960 N N . ARG A 1 256 ? -9.464 13.353 10.428 1.00 93.44 256 ARG A N 1
ATOM 1961 C CA . ARG A 1 256 ? -8.027 13.424 10.174 1.00 93.44 256 ARG A CA 1
ATOM 1962 C C . ARG A 1 256 ? -7.745 14.397 9.041 1.00 93.44 256 ARG A C 1
ATOM 1964 O O . ARG A 1 256 ? -8.468 14.414 8.044 1.00 93.44 256 ARG A O 1
ATOM 1971 N N . ARG A 1 257 ? -6.668 15.156 9.187 1.00 91.06 257 ARG A N 1
ATOM 1972 C CA . ARG A 1 257 ? -6.140 16.078 8.183 1.00 91.06 257 ARG A CA 1
ATOM 1973 C C . ARG A 1 257 ? -4.685 15.729 7.926 1.00 91.06 257 ARG A C 1
ATOM 1975 O O . ARG A 1 257 ? -3.929 15.588 8.877 1.00 91.06 257 ARG A O 1
ATOM 1982 N N . ARG A 1 258 ? -4.298 15.582 6.663 1.00 83.19 258 ARG A N 1
ATOM 1983 C CA . ARG A 1 258 ? -2.881 15.473 6.292 1.00 83.19 258 ARG A CA 1
ATOM 1984 C C . ARG A 1 258 ? -2.270 16.877 6.282 1.00 83.19 258 ARG A C 1
ATOM 1986 O O . ARG A 1 258 ? -2.953 17.812 5.873 1.00 83.19 258 ARG A O 1
ATOM 1993 N N . ASP A 1 259 ? -1.029 17.035 6.715 1.00 77.12 259 ASP A N 1
ATOM 1994 C CA . ASP A 1 259 ? -0.323 18.311 6.707 1.00 77.12 259 ASP A CA 1
ATOM 1995 C C . ASP A 1 259 ? -0.278 18.875 5.297 1.00 77.12 259 ASP A C 1
ATOM 1997 O O . ASP A 1 259 ? -0.079 18.149 4.321 1.00 77.12 259 ASP A O 1
ATOM 2001 N N . GLY A 1 260 ? -0.554 20.172 5.202 1.00 79.88 260 GLY A N 1
ATOM 2002 C CA . GLY A 1 260 ? -0.713 20.868 3.928 1.00 79.88 260 GLY A CA 1
ATOM 2003 C C . GLY A 1 260 ? -1.991 20.525 3.152 1.00 79.88 260 GLY A C 1
ATOM 2004 O O . GLY A 1 260 ? -2.240 21.141 2.125 1.00 79.88 260 GLY A O 1
ATOM 2005 N N . SER A 1 261 ? -2.836 19.592 3.610 1.00 81.88 261 SER A N 1
ATOM 2006 C CA . SER A 1 261 ? -4.129 19.339 2.968 1.00 81.88 261 SER A CA 1
ATOM 2007 C C . SER A 1 261 ? -5.172 20.356 3.422 1.00 81.88 261 SER A C 1
ATOM 2009 O O . SER A 1 261 ? -5.347 20.594 4.618 1.00 81.88 261 SER A O 1
ATOM 2011 N N . GLU A 1 262 ? -5.920 20.912 2.476 1.00 87.88 262 GLU A N 1
ATOM 2012 C CA . GLU A 1 262 ? -7.122 21.717 2.747 1.00 87.88 262 GLU A CA 1
ATOM 2013 C C . GLU A 1 262 ? -8.320 20.840 3.135 1.00 87.88 262 GLU A C 1
ATOM 2015 O O . GLU A 1 262 ? -9.341 21.335 3.595 1.00 87.88 262 GLU A O 1
ATOM 2020 N N . LEU A 1 263 ? -8.195 19.515 3.006 1.00 87.81 263 LEU A N 1
ATOM 2021 C CA . LEU A 1 263 ? -9.291 18.581 3.217 1.00 87.81 263 LEU A CA 1
ATOM 2022 C C . LEU A 1 263 ? -9.132 17.785 4.515 1.00 87.81 263 LEU A C 1
ATOM 2024 O O . LEU A 1 263 ? -8.101 17.172 4.801 1.00 87.81 263 LEU A O 1
ATOM 2028 N N . VAL A 1 264 ? -10.229 17.708 5.260 1.00 91.50 264 VAL A N 1
ATOM 2029 C CA . VAL A 1 264 ? -10.415 16.842 6.421 1.00 91.50 264 VAL A CA 1
ATOM 2030 C C . VAL A 1 264 ? -11.257 15.645 6.025 1.00 91.50 264 VAL A C 1
ATOM 2032 O O . VAL A 1 264 ? -12.342 15.797 5.470 1.00 91.50 264 VAL A O 1
ATOM 2035 N N . ARG A 1 265 ? -10.802 14.437 6.357 1.00 92.88 265 ARG A N 1
ATOM 2036 C CA . ARG A 1 265 ? -11.512 13.188 6.054 1.00 92.88 265 ARG A CA 1
ATOM 2037 C C . ARG A 1 265 ? -11.909 12.465 7.332 1.00 92.88 265 ARG A C 1
ATOM 2039 O O . ARG A 1 265 ? -11.147 12.425 8.296 1.00 92.88 265 ARG A O 1
ATOM 2046 N N . CYS A 1 266 ? -13.092 11.856 7.339 1.00 85.50 266 CYS A N 1
ATOM 2047 C CA . CYS A 1 266 ? -13.483 10.936 8.404 1.00 85.50 266 CYS A CA 1
ATOM 2048 C C . CYS A 1 266 ? -12.987 9.515 8.095 1.00 85.50 266 CYS A C 1
ATOM 2050 O O . CYS A 1 266 ? -13.159 9.029 6.985 1.00 85.50 266 CYS A O 1
ATOM 2052 N N . ILE A 1 267 ? -12.429 8.812 9.084 1.00 86.38 267 ILE A N 1
ATOM 2053 C CA . ILE A 1 267 ? -12.014 7.406 8.913 1.00 86.38 267 ILE A CA 1
ATOM 2054 C C . ILE A 1 267 ? -13.180 6.408 8.960 1.00 86.38 267 ILE A C 1
ATOM 2056 O O . ILE A 1 267 ? -13.034 5.279 8.510 1.00 86.38 267 ILE A O 1
ATOM 2060 N N . TYR A 1 268 ? -14.327 6.802 9.523 1.00 78.62 268 TYR A N 1
ATOM 2061 C CA . TYR A 1 268 ? -15.482 5.912 9.708 1.00 78.62 268 TYR A CA 1
ATOM 2062 C C . TYR A 1 268 ? -16.560 6.075 8.636 1.00 78.62 268 TYR A C 1
ATOM 2064 O O . TYR A 1 268 ? -17.452 5.241 8.535 1.00 78.62 268 TYR A O 1
ATOM 2072 N N . CYS A 1 269 ? -16.541 7.170 7.876 1.00 81.88 269 CYS A N 1
ATOM 2073 C CA . CYS A 1 269 ? -17.506 7.418 6.809 1.00 81.88 269 CYS A CA 1
ATOM 2074 C C . CYS A 1 269 ? -16.829 8.186 5.666 1.00 81.88 269 CYS A C 1
ATOM 2076 O O . CYS A 1 269 ? -15.853 8.885 5.920 1.00 81.88 269 CYS A O 1
ATOM 2078 N N . PRO A 1 270 ? -17.347 8.133 4.429 1.00 77.88 270 PRO A N 1
ATOM 2079 C CA . PRO A 1 270 ? -16.686 8.720 3.258 1.00 77.88 270 PRO A CA 1
ATOM 2080 C C . PRO A 1 270 ? -16.816 10.251 3.176 1.00 77.88 270 PRO A C 1
ATOM 2082 O O . PRO A 1 270 ? -16.674 10.826 2.102 1.00 77.88 270 PRO A O 1
ATOM 2085 N N . ALA A 1 271 ? -17.159 10.922 4.277 1.00 81.69 271 ALA A N 1
ATOM 2086 C CA . ALA A 1 271 ? -17.327 12.364 4.276 1.00 81.69 271 ALA A CA 1
ATOM 2087 C C . ALA A 1 271 ? -15.975 13.083 4.330 1.00 81.69 271 ALA A C 1
ATOM 2089 O O . ALA A 1 271 ? -15.054 12.682 5.052 1.00 81.69 271 ALA A O 1
ATOM 2090 N N . VAL A 1 272 ? -15.906 14.149 3.541 1.00 90.69 272 VAL A N 1
ATOM 2091 C CA . VAL A 1 272 ? -14.757 15.030 3.386 1.00 90.69 272 VAL A CA 1
ATOM 2092 C C . VAL A 1 272 ? -15.263 16.457 3.545 1.00 90.69 272 VAL A C 1
ATOM 2094 O O . VAL A 1 272 ? -16.320 16.787 3.009 1.00 90.69 272 VAL A O 1
ATOM 2097 N N . TRP A 1 273 ? -14.532 17.274 4.291 1.00 90.44 273 TRP A N 1
ATOM 2098 C CA . TRP A 1 273 ? -14.832 18.690 4.485 1.00 90.44 273 TRP A CA 1
ATOM 2099 C C . TRP A 1 273 ? -13.605 19.518 4.170 1.00 90.44 273 TRP A C 1
ATOM 2101 O O . TRP A 1 273 ? -12.480 19.048 4.331 1.00 90.44 273 TRP A O 1
ATOM 2111 N N . ASP A 1 274 ? -13.845 20.754 3.778 1.00 92.88 274 ASP A N 1
ATOM 2112 C CA . ASP A 1 274 ? -12.820 21.780 3.765 1.00 92.88 274 ASP A CA 1
ATOM 2113 C C . ASP A 1 274 ? -12.426 22.156 5.209 1.00 92.88 274 ASP A C 1
ATOM 2115 O O . ASP A 1 274 ? -13.287 22.234 6.094 1.00 92.88 274 ASP A O 1
ATOM 2119 N N . TRP A 1 275 ? -11.130 22.336 5.465 1.00 90.62 275 TRP A N 1
ATOM 2120 C CA . TRP A 1 275 ? -10.580 22.682 6.775 1.00 90.62 275 TRP A CA 1
ATOM 2121 C C . TRP A 1 275 ? -11.076 24.038 7.276 1.00 90.62 275 TRP A C 1
ATOM 2123 O O . TRP A 1 275 ? -11.386 24.152 8.460 1.00 90.62 275 TRP A O 1
ATOM 2133 N N . GLU A 1 276 ? -11.215 25.033 6.398 1.00 90.25 276 GLU A N 1
ATOM 2134 C CA . GLU A 1 276 ? -11.726 26.358 6.764 1.00 90.25 276 GLU A CA 1
ATOM 2135 C C . GLU A 1 276 ? -13.217 26.306 7.105 1.00 90.25 276 GLU A C 1
ATOM 2137 O O . GLU A 1 276 ? -13.703 27.029 7.977 1.00 90.25 276 GLU A O 1
ATOM 2142 N N . HIS A 1 277 ? -13.953 25.400 6.458 1.00 87.38 277 HIS A N 1
ATOM 2143 C CA . HIS A 1 277 ? -15.390 25.254 6.662 1.00 87.38 277 HIS A CA 1
ATOM 2144 C C . HIS A 1 277 ? -15.756 24.361 7.861 1.00 87.38 277 HIS A C 1
ATOM 2146 O O . HIS A 1 277 ? -16.858 24.461 8.415 1.00 87.38 277 HIS A O 1
ATOM 2152 N N . LEU A 1 278 ? -14.842 23.490 8.300 1.00 86.56 278 LEU A N 1
ATOM 2153 C CA . LEU A 1 278 ? -15.095 22.544 9.387 1.00 86.56 278 LEU A CA 1
ATOM 2154 C C . LEU A 1 278 ? -15.468 23.228 10.725 1.00 86.56 278 LEU A C 1
ATOM 2156 O O . LEU A 1 278 ? -16.448 22.784 11.331 1.00 86.56 278 LEU A O 1
ATOM 2160 N N . PRO A 1 279 ? -14.795 24.305 11.190 1.00 87.25 279 PRO A N 1
ATOM 2161 C CA . PRO A 1 279 ? -15.171 24.999 12.425 1.00 87.25 279 PRO A CA 1
ATOM 2162 C C . PRO A 1 279 ? -16.596 25.559 12.393 1.00 87.25 279 PRO A C 1
ATOM 2164 O O . PRO A 1 279 ? -17.318 25.473 13.389 1.00 87.25 279 PRO A O 1
ATOM 2167 N N . HIS A 1 280 ? -17.037 26.084 11.243 1.00 86.38 280 HIS A N 1
ATOM 2168 C CA . HIS A 1 280 ? -18.400 26.587 11.079 1.00 86.38 280 HIS A CA 1
ATOM 2169 C C . HIS A 1 280 ? -19.423 25.452 11.218 1.00 86.38 280 HIS A C 1
ATOM 2171 O O . HIS A 1 280 ? -20.394 25.571 11.966 1.00 86.38 280 HIS A O 1
ATOM 2177 N N . LEU A 1 281 ? -19.195 24.322 10.542 1.00 83.38 281 LEU A N 1
ATOM 2178 C CA . LEU A 1 281 ? -20.068 23.149 10.647 1.00 83.38 281 LEU A CA 1
ATOM 2179 C C . LEU A 1 281 ? -20.090 22.565 12.062 1.00 83.38 281 LEU A C 1
ATOM 2181 O O . LEU A 1 281 ? -21.153 22.175 12.545 1.00 83.38 281 LEU A O 1
ATOM 2185 N N . ALA A 1 282 ? -18.939 22.521 12.734 1.00 82.25 282 ALA A N 1
ATOM 2186 C CA . ALA A 1 282 ? -18.842 22.063 14.113 1.00 82.25 282 ALA A CA 1
ATOM 2187 C C . ALA A 1 282 ? -19.650 22.963 15.062 1.00 82.25 282 ALA A C 1
ATOM 2189 O O . ALA A 1 282 ? -20.361 22.446 15.923 1.00 82.25 282 ALA A O 1
ATOM 2190 N N . ARG A 1 283 ? -19.609 24.288 14.863 1.00 85.19 283 ARG A N 1
ATOM 2191 C CA . ARG A 1 283 ? -20.385 25.260 15.646 1.00 85.19 283 ARG A CA 1
ATOM 2192 C C . ARG A 1 283 ? -21.890 25.109 15.435 1.00 85.19 283 ARG A C 1
ATOM 2194 O O . ARG A 1 283 ? -22.613 24.925 16.407 1.00 85.19 283 ARG A O 1
ATOM 2201 N N . VAL A 1 284 ? -22.345 25.092 14.179 1.00 83.88 284 VAL A N 1
ATOM 2202 C CA . VAL A 1 284 ? -23.766 24.875 13.841 1.00 83.88 284 VAL A CA 1
ATOM 2203 C C . VAL A 1 284 ? -24.264 23.553 14.425 1.00 83.88 284 VAL A C 1
ATOM 2205 O O . VAL A 1 284 ? -25.370 23.472 14.958 1.00 83.88 284 VAL A O 1
ATOM 2208 N N . TYR A 1 285 ? -23.431 22.511 14.374 1.00 81.44 285 TYR A N 1
ATOM 2209 C CA . TYR A 1 285 ? -23.783 21.225 14.952 1.00 81.44 285 TYR A CA 1
ATOM 2210 C C . TYR A 1 285 ? -23.864 21.272 16.485 1.00 81.44 285 TYR A C 1
ATOM 2212 O O . TYR A 1 285 ? -24.836 20.770 17.048 1.00 81.44 285 TYR A O 1
ATOM 2220 N N . ALA A 1 286 ? -22.904 21.900 17.168 1.00 80.62 286 ALA A N 1
ATOM 2221 C CA . ALA A 1 286 ? -22.934 22.057 18.622 1.00 80.62 286 ALA A CA 1
ATOM 2222 C C . ALA A 1 286 ? -24.178 22.830 19.096 1.00 80.62 286 ALA A C 1
ATOM 2224 O O . ALA A 1 286 ? -24.816 22.422 20.069 1.00 80.62 286 ALA A O 1
ATOM 2225 N N . ASP A 1 287 ? -24.567 23.881 18.371 1.00 83.69 287 ASP A N 1
ATOM 2226 C CA . ASP A 1 287 ? -25.768 24.667 18.665 1.00 83.69 287 ASP A CA 1
ATOM 2227 C C . ASP A 1 287 ? -27.059 23.856 18.453 1.00 83.69 287 ASP A C 1
ATOM 2229 O O . ASP A 1 287 ? -28.023 24.038 19.193 1.00 83.69 287 ASP A O 1
ATOM 2233 N N . SER A 1 288 ? -27.069 22.901 17.514 1.00 80.69 288 SER A N 1
ATOM 2234 C CA . SER A 1 288 ? -28.225 22.019 17.274 1.00 80.69 288 SER A CA 1
ATOM 2235 C C . SER A 1 288 ? -28.433 20.928 18.334 1.00 80.69 288 SER A C 1
ATOM 2237 O O . SER A 1 288 ? -29.548 20.434 18.483 1.00 80.69 288 SER A O 1
ATOM 2239 N N . ILE A 1 289 ? -27.376 20.532 19.057 1.00 78.88 289 ILE A N 1
ATOM 2240 C CA . ILE A 1 289 ? -27.444 19.477 20.088 1.00 78.88 289 ILE A CA 1
ATOM 2241 C C . ILE A 1 289 ? -27.781 20.053 21.458 1.00 78.88 289 ILE A C 1
ATOM 2243 O O . ILE A 1 289 ? -28.283 19.318 22.309 1.00 78.88 289 ILE A O 1
ATOM 2247 N N . ARG A 1 290 ? -27.485 21.338 21.704 1.00 78.06 290 ARG A N 1
ATOM 2248 C CA . ARG A 1 290 ? -27.859 21.970 22.969 1.00 78.06 290 ARG A CA 1
ATOM 2249 C C . ARG A 1 290 ? -29.368 21.795 23.135 1.00 78.06 290 ARG A C 1
ATOM 2251 O O . ARG A 1 290 ? -30.112 22.307 22.295 1.00 78.06 290 ARG A O 1
ATOM 2258 N N . PRO A 1 291 ? -29.829 21.057 24.164 1.00 70.00 291 PRO A N 1
ATOM 2259 C CA . PRO A 1 291 ? -31.252 20.974 24.428 1.00 70.00 291 PRO A CA 1
ATOM 2260 C C . PRO A 1 291 ? -31.718 22.415 24.578 1.00 70.00 291 PRO A C 1
ATOM 2262 O O . PRO A 1 291 ? -31.103 23.177 25.330 1.00 70.00 291 PRO A O 1
ATOM 2265 N N . ARG A 1 292 ? -32.727 22.818 23.796 1.00 68.75 292 ARG A N 1
ATOM 2266 C CA . ARG A 1 292 ? -33.401 24.095 24.028 1.00 68.75 292 ARG A CA 1
ATOM 2267 C C . ARG A 1 292 ? -33.842 24.020 25.478 1.00 68.75 292 ARG A C 1
ATOM 2269 O O . ARG A 1 292 ? -34.656 23.158 25.803 1.00 68.75 292 ARG A O 1
ATOM 2276 N N . GLY A 1 293 ? -33.148 24.775 26.333 1.00 63.91 293 GLY A N 1
ATOM 2277 C CA . GLY A 1 293 ? -33.352 24.741 27.771 1.00 63.91 293 GLY A CA 1
ATOM 2278 C C . GLY A 1 293 ? -34.844 24.821 27.995 1.00 63.91 293 GLY A C 1
ATOM 2279 O O . GLY A 1 293 ? -35.482 25.690 27.404 1.00 63.91 293 GLY A O 1
ATOM 2280 N N . GLY A 1 294 ? -35.369 23.824 28.707 1.00 55.12 294 GLY A N 1
ATOM 2281 C CA . GLY A 1 294 ? -36.794 23.675 28.912 1.00 55.12 294 GLY A CA 1
ATOM 2282 C C . GLY A 1 294 ? -37.389 25.018 29.292 1.00 55.12 294 GLY A C 1
ATOM 2283 O O . GLY A 1 294 ? -36.860 25.705 30.169 1.00 55.12 294 GLY A O 1
ATOM 2284 N N . ASP A 1 295 ? -38.471 25.367 28.606 1.00 56.78 295 ASP A N 1
ATOM 2285 C CA . ASP A 1 295 ? -39.448 26.304 29.122 1.00 56.78 295 ASP A CA 1
ATOM 2286 C C . ASP A 1 295 ? -39.886 25.742 30.480 1.00 56.78 295 ASP A C 1
ATOM 2288 O O . ASP A 1 295 ? -40.741 24.862 30.568 1.00 56.78 295 ASP A O 1
ATOM 2292 N N . ALA A 1 296 ? -39.197 26.164 31.539 1.00 56.53 296 ALA A N 1
ATOM 2293 C CA . ALA A 1 296 ? -39.596 25.926 32.911 1.00 56.53 296 ALA A CA 1
ATOM 2294 C C . ALA A 1 296 ? -40.846 26.782 33.138 1.00 56.53 296 ALA A C 1
ATOM 2296 O O . ALA A 1 296 ? -40.751 27.946 33.526 1.00 56.53 296 ALA A O 1
ATOM 2297 N N . SER A 1 297 ? -41.992 26.214 32.760 1.00 59.81 297 SER A N 1
ATOM 2298 C CA . SER A 1 297 ? -43.321 26.630 33.210 1.00 59.81 297 SER A CA 1
ATOM 2299 C C . SER A 1 297 ? -43.625 25.990 34.557 1.00 59.81 297 SER A C 1
ATOM 2301 O O . SER A 1 297 ? -43.248 24.808 34.733 1.00 59.81 297 SER A O 1
#

Secondary structure (DSSP, 8-state):
---PPPP---PPPP-GGGS--------B-SSGGGHHHHHHHHHHHHHHHHHHHHHHHHT--SPPGGGS--GGGG--SSPP-B-SS-TT--PPEE-TTS-EESS-S---HHHHHHHHHHHHHHHHHHHSSS-TTS-TTS---S-----------TT---SSHHHHHHHHHHHHHHHHHHHHHHHHTPPPPPTTS--HHHHHHHHHHTHHHHHTSTTHHHHHHHHHHHHHHHHHHTTTTTTEEEE-SPPTTT--S-EEEETT-SEEEESSSS-EEETTTHHHHHHHHHHHHS-------

Sequence (297 aa):
MSRRRPARATTAPIDVSQVAPATAGDEPCPGPCNHTFRRAENAALEETARAHSAHAAHGDGPCTPDCVPDRALTEHDTPFHPGRPVWCVDVPAFNDRGELLDRLAHRGCTSSILTKLRDLPDLASALTPGALNTPRDADIDHGSTSHGGARSLAHAPSPSPGWDTADEIIRWALHLEDYLRHRLEDPAPPHPYRTLAEAVAYLHRHGTALLATPDAARIGRDILDTHRRLERLVGQDRLTHRIPEPCPRCKRKGLRRRDGSELVRCIYCPAVWDWEHLPHLARVYADSIRPRGGDAS